Protein AF-A0A954C6J9-F1 (afdb_monomer_lite)

Structure (mmCIF, N/CA/C/O backbone):
data_AF-A0A954C6J9-F1
#
_entry.id   AF-A0A954C6J9-F1
#
loop_
_atom_site.group_PDB
_atom_site.id
_atom_site.type_symbol
_atom_site.label_atom_id
_atom_site.label_alt_id
_atom_site.label_comp_id
_atom_site.label_asym_id
_atom_site.label_entity_id
_atom_site.label_seq_id
_atom_site.pdbx_PDB_ins_code
_atom_site.Cartn_x
_atom_site.Cartn_y
_atom_site.Cartn_z
_atom_site.occupancy
_atom_site.B_iso_or_equiv
_atom_site.auth_seq_id
_atom_site.auth_comp_id
_atom_site.auth_asym_id
_atom_site.auth_atom_id
_atom_site.pdbx_PDB_model_num
ATOM 1 N N . MET A 1 1 ? -10.562 11.803 58.651 1.00 43.41 1 MET A N 1
ATOM 2 C CA . MET A 1 1 ? -10.498 10.358 58.342 1.00 43.41 1 MET A CA 1
ATOM 3 C C . MET A 1 1 ? -11.182 10.138 57.000 1.00 43.41 1 MET A C 1
ATOM 5 O O . MET A 1 1 ? -12.400 10.068 56.966 1.00 43.41 1 MET A O 1
ATOM 9 N N . PHE A 1 2 ? -10.424 10.113 55.902 1.00 36.94 2 PHE A N 1
ATOM 10 C CA . PHE A 1 2 ? -10.947 9.814 54.565 1.00 36.94 2 PHE A CA 1
ATOM 11 C C . PHE A 1 2 ? -10.486 8.409 54.176 1.00 36.94 2 PHE A C 1
ATOM 13 O O . PHE A 1 2 ? -9.295 8.113 54.247 1.00 36.94 2 PHE A O 1
ATOM 20 N N . ARG A 1 3 ? -11.437 7.529 53.850 1.00 39.06 3 ARG A N 1
ATOM 21 C CA . ARG A 1 3 ? -11.173 6.183 53.333 1.00 39.06 3 ARG A CA 1
ATOM 22 C C . ARG A 1 3 ? -11.166 6.250 51.809 1.00 39.06 3 ARG A C 1
ATOM 24 O O . ARG A 1 3 ? -12.215 6.429 51.202 1.00 39.06 3 ARG A O 1
ATOM 31 N N . THR A 1 4 ? -9.986 6.109 51.221 1.00 43.41 4 THR A N 1
ATOM 32 C CA . THR A 1 4 ? -9.788 5.875 49.789 1.00 43.41 4 THR A CA 1
ATOM 33 C C . THR A 1 4 ? -10.102 4.407 49.506 1.00 43.41 4 THR A C 1
ATOM 35 O O . THR A 1 4 ? -9.495 3.523 50.110 1.00 43.41 4 THR A O 1
ATOM 38 N N . VAL A 1 5 ? -11.072 4.135 48.634 1.00 39.22 5 VAL A N 1
ATOM 39 C CA . VAL A 1 5 ? -11.377 2.782 48.155 1.00 39.22 5 VAL A CA 1
ATOM 40 C C . VAL A 1 5 ? -10.717 2.635 46.787 1.00 39.22 5 VAL A C 1
ATOM 42 O O . VAL A 1 5 ? -11.183 3.218 45.814 1.00 39.22 5 VAL A O 1
ATOM 45 N N . SER A 1 6 ? -9.607 1.898 46.728 1.00 40.81 6 SER A N 1
ATOM 46 C CA . SER A 1 6 ? -9.013 1.444 45.469 1.00 40.81 6 SER A CA 1
ATOM 47 C C . SER A 1 6 ? -9.815 0.259 44.940 1.00 40.81 6 SER A C 1
ATOM 49 O O . SER A 1 6 ? -9.864 -0.786 45.589 1.00 40.81 6 SER A O 1
ATOM 51 N N . LEU A 1 7 ? -10.422 0.413 43.764 1.00 39.53 7 LEU A N 1
ATOM 52 C CA . LEU A 1 7 ? -10.978 -0.687 42.981 1.00 39.53 7 LEU A CA 1
ATOM 53 C C . LEU A 1 7 ? -9.910 -1.108 41.960 1.00 39.53 7 LEU A C 1
ATOM 55 O O . LEU A 1 7 ? -9.662 -0.404 40.987 1.00 39.53 7 LEU A O 1
ATOM 59 N N . LEU A 1 8 ? -9.234 -2.225 42.218 1.00 38.69 8 LEU A N 1
ATOM 60 C CA . LEU A 1 8 ? -8.329 -2.881 41.273 1.00 38.69 8 LEU A CA 1
ATOM 61 C C . LEU A 1 8 ? -9.108 -4.049 40.662 1.00 38.69 8 LEU A C 1
ATOM 63 O O . LEU A 1 8 ? -9.345 -5.055 41.330 1.00 38.69 8 LEU A O 1
ATOM 67 N N . ALA A 1 9 ? -9.562 -3.881 39.420 1.00 43.75 9 ALA A N 1
ATOM 68 C CA . ALA A 1 9 ? -10.173 -4.950 38.643 1.00 43.75 9 ALA A CA 1
ATOM 69 C C . ALA A 1 9 ? -9.063 -5.855 38.090 1.00 43.75 9 ALA A C 1
ATOM 71 O O . ALA A 1 9 ? -8.220 -5.429 37.302 1.00 43.75 9 ALA A O 1
ATOM 72 N N . LEU A 1 10 ? -9.045 -7.101 38.559 1.00 38.75 10 LEU A N 1
ATOM 73 C CA . LEU A 1 10 ? -8.145 -8.157 38.115 1.00 38.75 10 LEU A CA 1
ATOM 74 C C . LEU A 1 10 ? -8.756 -8.800 36.856 1.00 38.75 10 LEU A C 1
ATOM 76 O O . LEU A 1 10 ? -9.729 -9.544 36.965 1.00 38.75 10 LEU A O 1
ATOM 80 N N . ILE A 1 11 ? -8.223 -8.517 35.666 1.00 42.97 11 ILE A N 1
ATOM 81 C CA . ILE A 1 11 ? -8.595 -9.248 34.444 1.00 42.97 11 ILE A CA 1
ATOM 82 C C . ILE A 1 11 ? -7.720 -10.503 34.383 1.00 42.97 11 ILE A C 1
ATOM 84 O O . ILE A 1 11 ? -6.523 -10.437 34.108 1.00 42.97 11 ILE A O 1
ATOM 88 N N . ALA A 1 12 ? -8.315 -11.655 34.686 1.00 37.81 12 ALA A N 1
ATOM 89 C CA . ALA A 1 12 ? -7.678 -12.956 34.538 1.00 37.81 12 ALA A CA 1
ATOM 90 C C . ALA A 1 12 ? -7.841 -13.441 33.089 1.00 37.81 12 ALA A C 1
ATOM 92 O O . ALA A 1 12 ? -8.879 -13.986 32.722 1.00 37.81 12 ALA A O 1
ATOM 93 N N . VAL A 1 13 ? -6.812 -13.250 32.260 1.00 44.22 13 VAL A N 1
ATOM 94 C CA . VAL A 1 13 ? -6.728 -13.888 30.940 1.00 44.22 13 VAL A CA 1
ATOM 95 C C . VAL A 1 13 ? -6.162 -15.296 31.129 1.00 44.22 13 VAL A C 1
ATOM 97 O O . VAL A 1 13 ? -4.972 -15.481 31.379 1.00 44.22 13 VAL A O 1
ATOM 100 N N . GLY A 1 14 ? -7.033 -16.300 31.051 1.00 34.72 14 GLY A N 1
ATOM 101 C CA . GLY A 1 14 ? -6.646 -17.708 31.058 1.00 34.72 14 GLY A CA 1
ATOM 102 C C . GLY A 1 14 ? -6.099 -18.129 29.696 1.00 34.72 14 GLY A C 1
ATOM 103 O O . GLY A 1 14 ? -6.866 -18.481 28.807 1.00 34.72 14 GLY A O 1
ATOM 104 N N . VAL A 1 15 ? -4.775 -18.112 29.531 1.00 40.62 15 VAL A N 1
ATOM 105 C CA . VAL A 1 15 ? -4.102 -18.697 28.361 1.00 40.62 15 VAL A CA 1
ATOM 106 C C . VAL A 1 15 ? -3.870 -20.184 28.628 1.00 40.62 15 VAL A C 1
ATOM 108 O O . VAL A 1 15 ? -2.979 -20.562 29.387 1.00 40.62 15 VAL A O 1
ATOM 111 N N . ALA A 1 16 ? -4.681 -21.041 28.011 1.00 39.53 16 ALA A N 1
ATOM 112 C CA . ALA A 1 16 ? -4.466 -22.483 28.011 1.00 39.53 16 ALA A CA 1
ATOM 113 C C . ALA A 1 16 ? -3.376 -22.847 26.984 1.00 39.53 16 ALA A C 1
ATOM 115 O O . ALA A 1 16 ? -3.643 -22.983 25.792 1.00 39.53 16 ALA A O 1
ATOM 116 N N . LEU A 1 17 ? -2.133 -23.001 27.446 1.00 40.91 17 LEU A N 1
ATOM 117 C CA . LEU A 1 17 ? -1.035 -23.563 26.654 1.00 40.91 17 LEU A CA 1
ATOM 118 C C . LEU A 1 17 ? -1.177 -25.089 26.597 1.00 40.91 17 LEU A C 1
ATOM 120 O O . LEU A 1 17 ? -0.742 -25.795 27.502 1.00 40.91 17 LEU A O 1
ATOM 124 N N . SER A 1 18 ? -1.781 -25.597 25.523 1.00 42.25 18 SER A N 1
ATOM 125 C CA . SER A 1 18 ? -1.668 -27.012 25.160 1.00 42.25 18 SER A CA 1
ATOM 126 C C . SER A 1 18 ? -0.381 -27.215 24.359 1.00 42.25 18 SER A C 1
ATOM 128 O O . SER A 1 18 ? -0.278 -26.776 23.216 1.00 42.25 18 SER A O 1
ATOM 130 N N . GLN A 1 19 ? 0.612 -27.851 24.979 1.00 47.66 19 GLN A N 1
ATOM 131 C CA . GLN A 1 19 ? 1.739 -28.467 24.284 1.00 47.66 19 GLN A CA 1
ATOM 132 C C . GLN A 1 19 ? 1.361 -29.916 23.985 1.00 47.66 19 GLN A C 1
ATOM 134 O O . GLN A 1 19 ? 1.251 -30.689 24.928 1.00 47.66 19 GLN A O 1
ATOM 139 N N . ASP A 1 20 ? 1.185 -30.280 22.713 1.00 43.00 20 ASP A 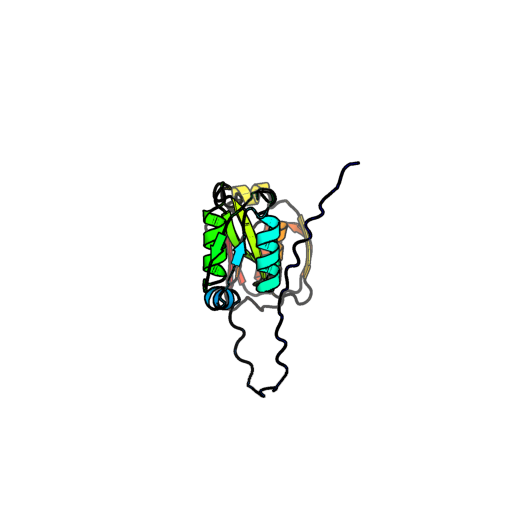N 1
ATOM 140 C CA . ASP A 1 20 ? 1.752 -31.528 22.192 1.00 43.00 20 ASP A CA 1
ATOM 141 C C . ASP A 1 20 ? 1.634 -31.654 20.664 1.00 43.00 20 ASP A C 1
ATOM 143 O O . ASP A 1 20 ? 0.691 -31.157 20.054 1.00 43.00 20 ASP A O 1
ATOM 147 N N . SER A 1 21 ? 2.555 -32.444 20.105 1.00 43.25 21 SER A N 1
ATOM 148 C CA . SER A 1 21 ? 2.556 -33.053 18.761 1.00 43.25 21 SER A CA 1
ATOM 149 C C . SER A 1 21 ? 2.991 -32.193 17.562 1.00 43.25 21 SER A C 1
ATOM 151 O O . SER A 1 21 ? 2.219 -31.439 16.976 1.00 43.25 21 SER A O 1
ATOM 153 N N . GLN A 1 22 ? 4.233 -32.413 17.104 1.00 47.09 22 GLN A N 1
ATOM 154 C CA . GLN A 1 22 ? 4.681 -32.066 15.748 1.00 47.09 22 GLN A CA 1
ATOM 155 C C . GLN A 1 22 ? 3.966 -32.942 14.700 1.00 47.09 22 GLN A C 1
ATOM 157 O O . GLN A 1 22 ? 4.116 -34.166 14.752 1.00 47.09 22 GLN A O 1
ATOM 162 N N . PRO A 1 23 ? 3.300 -32.367 13.683 1.00 48.12 23 PRO A N 1
ATOM 163 C CA . PRO A 1 23 ? 2.963 -33.086 12.468 1.00 48.12 23 PRO A CA 1
ATOM 164 C C . PRO A 1 23 ? 4.042 -32.844 11.405 1.00 48.12 23 PRO A C 1
ATOM 166 O O . PRO A 1 23 ? 4.325 -31.715 11.004 1.00 48.12 23 PRO A O 1
ATOM 169 N N . THR A 1 24 ? 4.630 -33.927 10.905 1.00 52.62 24 THR A N 1
ATOM 170 C CA . THR A 1 24 ? 5.420 -33.956 9.669 1.00 52.62 24 THR A CA 1
ATOM 171 C C . THR A 1 24 ? 4.486 -33.824 8.462 1.00 52.62 24 THR A C 1
ATOM 173 O O . THR A 1 24 ? 4.225 -34.781 7.738 1.00 52.62 24 THR A O 1
ATOM 176 N N . SER A 1 25 ? 3.942 -32.627 8.239 1.00 42.69 25 SER A N 1
ATOM 177 C CA . SER A 1 25 ? 3.147 -32.318 7.049 1.00 42.69 25 SER A CA 1
ATOM 178 C C . SER A 1 25 ? 3.937 -31.445 6.080 1.00 42.69 25 SER A C 1
ATOM 180 O O . SER A 1 25 ? 4.453 -30.392 6.447 1.00 42.69 25 SER A O 1
ATOM 182 N N . LYS A 1 26 ? 3.987 -31.903 4.826 1.00 45.88 26 LYS A N 1
ATOM 183 C CA . LYS A 1 26 ? 4.291 -31.147 3.601 1.00 45.88 26 LYS A CA 1
ATOM 184 C C . LYS A 1 26 ? 3.852 -29.673 3.747 1.00 45.88 26 LYS A C 1
ATOM 186 O O . LYS A 1 26 ? 2.722 -29.471 4.194 1.00 45.88 26 LYS A O 1
ATOM 191 N N . PRO A 1 27 ? 4.686 -28.668 3.404 1.00 40.88 27 PRO A N 1
ATOM 192 C CA . PRO A 1 27 ? 4.344 -27.266 3.628 1.00 40.88 27 PRO A CA 1
ATOM 193 C C . PRO A 1 27 ? 3.050 -26.945 2.881 1.00 40.88 27 PRO A C 1
ATOM 195 O O . PRO A 1 27 ? 3.006 -26.963 1.650 1.00 40.88 27 PRO A O 1
ATOM 198 N N . ALA A 1 28 ? 1.974 -26.735 3.639 1.00 53.34 28 ALA A N 1
ATOM 199 C CA . ALA A 1 28 ? 0.752 -26.165 3.109 1.00 53.34 28 ALA A CA 1
ATOM 200 C C . ALA A 1 28 ? 1.122 -24.791 2.543 1.00 53.34 28 ALA A C 1
ATOM 202 O O . ALA A 1 28 ? 1.843 -24.040 3.202 1.00 53.34 28 ALA A O 1
ATOM 203 N N . ALA A 1 29 ? 0.685 -24.495 1.316 1.00 52.59 29 ALA A N 1
ATOM 204 C CA . ALA A 1 29 ? 0.873 -23.180 0.717 1.00 52.59 29 ALA A CA 1
ATOM 205 C C . ALA A 1 29 ? 0.469 -22.111 1.742 1.00 52.59 29 ALA A C 1
ATOM 207 O O . ALA A 1 29 ? -0.588 -22.238 2.368 1.00 52.59 29 ALA A O 1
ATOM 208 N N . ALA A 1 30 ? 1.339 -21.123 1.968 1.00 58.31 30 ALA A N 1
ATOM 209 C CA . ALA A 1 30 ? 1.066 -20.050 2.912 1.00 58.31 30 ALA A CA 1
ATOM 210 C C . ALA A 1 30 ? -0.258 -19.390 2.504 1.00 58.31 30 ALA A C 1
ATOM 212 O O . ALA A 1 30 ? -0.352 -18.797 1.431 1.00 58.31 30 ALA A O 1
ATOM 213 N N . LYS A 1 31 ? -1.309 -19.571 3.314 1.00 68.38 31 LYS A N 1
ATOM 214 C CA . LYS A 1 31 ? -2.587 -18.896 3.077 1.00 68.38 31 LYS A CA 1
ATOM 215 C C . LYS A 1 31 ? -2.327 -17.393 3.119 1.00 68.38 31 LYS A C 1
ATOM 217 O O . LYS A 1 31 ? -1.664 -16.926 4.048 1.00 68.38 31 LYS A O 1
ATOM 222 N N . SER A 1 32 ? -2.855 -16.663 2.135 1.00 81.75 32 SER A N 1
ATOM 223 C CA . SER A 1 32 ? -2.788 -15.201 2.119 1.00 81.75 32 SER A CA 1
ATOM 224 C C . SER A 1 32 ? -3.321 -14.658 3.443 1.00 81.75 32 SER A C 1
ATOM 226 O O . SER A 1 32 ? -4.270 -15.207 4.015 1.00 81.75 32 SER A O 1
ATOM 228 N N . VAL A 1 33 ? -2.741 -13.567 3.946 1.00 81.62 33 VAL A N 1
ATOM 229 C CA . VAL A 1 33 ? -3.201 -12.983 5.211 1.00 81.62 33 VAL A CA 1
ATOM 230 C C . VAL A 1 33 ? -4.666 -12.563 5.129 1.00 81.62 33 VAL A C 1
ATOM 232 O O . VAL A 1 33 ? -5.392 -12.717 6.105 1.00 81.62 33 VAL A O 1
ATOM 235 N N . MET A 1 34 ? -5.161 -12.183 3.950 1.00 81.06 34 MET A N 1
ATOM 236 C CA . MET A 1 34 ? -6.591 -11.938 3.750 1.00 81.06 34 MET A CA 1
ATOM 237 C C . MET A 1 34 ? -7.472 -13.156 4.019 1.00 81.06 34 MET A C 1
ATOM 239 O O . MET A 1 34 ? -8.563 -13.001 4.572 1.00 81.06 34 MET A O 1
ATOM 243 N N . ASP A 1 35 ? -7.024 -14.352 3.650 1.00 85.75 35 ASP A N 1
ATOM 244 C CA . ASP A 1 35 ? -7.769 -15.577 3.934 1.00 85.75 35 ASP A CA 1
ATOM 245 C C . ASP A 1 35 ? -7.734 -15.876 5.432 1.00 85.75 35 ASP A C 1
ATOM 247 O O . ASP A 1 35 ? -8.774 -16.178 6.017 1.00 85.75 35 ASP A O 1
ATOM 251 N N . ARG A 1 36 ? -6.587 -15.650 6.089 1.00 88.00 36 ARG A N 1
ATOM 252 C CA . ARG A 1 36 ? -6.479 -15.758 7.552 1.00 88.00 36 ARG A CA 1
ATOM 253 C C . ARG A 1 36 ? -7.443 -14.807 8.265 1.00 88.00 36 ARG A C 1
ATOM 255 O O . ARG A 1 36 ? -8.177 -15.244 9.139 1.00 88.00 36 ARG A O 1
ATOM 262 N N . LEU A 1 37 ? -7.522 -13.543 7.845 1.00 88.38 37 LEU A N 1
ATOM 263 C CA . LEU A 1 37 ? -8.428 -12.543 8.432 1.00 88.38 37 LEU A CA 1
ATOM 264 C C . LEU A 1 37 ? -9.917 -12.866 8.243 1.00 88.38 37 LEU A C 1
ATOM 266 O O . LEU A 1 37 ? -10.758 -12.360 8.989 1.00 88.38 37 LEU A O 1
ATOM 270 N N . ARG A 1 38 ? -10.264 -13.643 7.213 1.00 90.56 38 ARG A N 1
ATOM 271 C CA . ARG A 1 38 ? -11.643 -14.074 6.945 1.00 90.56 38 ARG A CA 1
ATOM 272 C C . ARG A 1 38 ? -12.024 -15.327 7.725 1.00 90.56 38 ARG A C 1
ATOM 274 O O . ARG A 1 38 ? -13.193 -15.460 8.072 1.00 90.56 38 ARG A O 1
ATOM 281 N N . GLU A 1 39 ? -11.068 -16.223 7.953 1.00 92.00 39 GLU A N 1
ATOM 282 C CA . GLU A 1 39 ? -11.275 -17.497 8.648 1.00 92.00 39 GLU A CA 1
ATOM 283 C C . GLU A 1 39 ? -11.148 -17.371 10.174 1.00 92.00 39 GLU A C 1
ATOM 285 O O . GLU A 1 39 ? -11.899 -18.013 10.903 1.00 92.00 39 GLU A O 1
ATOM 290 N N . GLU A 1 40 ? -10.208 -16.561 10.664 1.00 92.88 40 GLU A N 1
ATOM 291 C CA . GLU A 1 40 ? -9.956 -16.375 12.094 1.00 92.88 40 GLU A CA 1
ATOM 292 C C . GLU A 1 40 ? -11.094 -15.570 12.731 1.00 92.88 40 GLU A C 1
ATOM 294 O O . GLU A 1 40 ? -11.482 -14.518 12.211 1.00 92.88 40 GLU A O 1
ATOM 299 N N . THR A 1 41 ? -11.638 -16.062 13.846 1.00 95.25 41 THR A N 1
ATOM 300 C CA . THR A 1 41 ? -12.728 -15.409 14.581 1.00 95.25 41 THR A CA 1
ATOM 301 C C . THR A 1 41 ? -12.239 -14.797 15.888 1.00 95.25 41 THR A C 1
ATOM 303 O O . THR A 1 41 ? -11.289 -15.265 16.515 1.00 95.25 41 THR A O 1
ATOM 306 N N . LEU A 1 42 ? -12.886 -13.705 16.288 1.00 93.31 42 LEU A N 1
ATOM 307 C CA . LEU A 1 42 ? -12.605 -12.963 17.507 1.00 93.31 42 LEU A CA 1
ATOM 308 C C . LEU A 1 42 ? -13.848 -12.897 18.387 1.00 93.31 42 LEU A C 1
ATOM 310 O O . LEU A 1 42 ? -14.974 -12.732 17.915 1.00 93.31 42 LEU A O 1
ATOM 314 N N . ASN A 1 43 ? -13.595 -12.970 19.690 1.00 94.75 43 ASN A N 1
ATOM 315 C CA . ASN A 1 43 ? -14.554 -12.644 20.731 1.00 94.75 43 ASN A CA 1
ATOM 316 C C . ASN A 1 43 ? -14.000 -11.435 21.480 1.00 94.75 43 ASN A C 1
ATOM 318 O O . ASN A 1 43 ? -12.938 -11.532 22.095 1.00 94.75 43 ASN A O 1
ATOM 322 N N . LEU A 1 44 ? -14.685 -10.299 21.397 1.00 94.00 44 LEU A N 1
ATOM 323 C CA . LEU A 1 44 ? -14.297 -9.067 22.077 1.00 94.00 44 LEU A CA 1
ATOM 324 C C . LEU A 1 44 ? -15.522 -8.508 22.779 1.00 94.00 44 LEU A C 1
ATOM 326 O O . LEU A 1 44 ? -16.569 -8.347 22.159 1.00 94.00 44 LEU A O 1
ATOM 330 N N . ASP A 1 45 ? -15.369 -8.197 24.056 1.00 95.56 45 ASP A N 1
ATOM 331 C CA . ASP A 1 45 ? -16.370 -7.490 24.841 1.00 95.56 45 ASP A CA 1
ATOM 332 C C . ASP A 1 45 ? -15.657 -6.335 25.535 1.00 95.56 45 ASP A C 1
ATOM 334 O O . ASP A 1 45 ? -14.929 -6.524 26.510 1.00 95.56 45 ASP A O 1
ATOM 338 N N . VAL A 1 46 ? -15.769 -5.153 24.937 1.00 94.94 46 VAL A N 1
ATOM 339 C CA . VAL A 1 46 ? -15.106 -3.929 25.387 1.00 94.94 46 VAL A CA 1
ATOM 340 C C . VAL A 1 46 ? -16.150 -2.846 25.600 1.00 94.94 46 VAL A C 1
ATOM 342 O O . VAL A 1 46 ? -17.106 -2.717 24.831 1.00 94.94 46 VAL A O 1
ATOM 345 N N . MET A 1 47 ? -15.959 -2.056 26.648 1.00 96.19 47 MET A N 1
ATOM 346 C CA . MET A 1 47 ? -16.849 -0.962 27.006 1.00 96.19 47 MET A CA 1
ATOM 347 C C . MET A 1 47 ? -16.016 0.297 27.198 1.00 96.19 47 MET A C 1
ATOM 349 O O . MET A 1 47 ? -15.056 0.281 27.966 1.00 96.19 47 MET A O 1
ATOM 353 N N . ASP A 1 48 ? -16.393 1.351 26.479 1.00 95.75 48 ASP A N 1
ATOM 354 C CA . ASP A 1 48 ? -15.804 2.692 26.531 1.00 95.75 48 ASP A CA 1
ATOM 355 C C . ASP A 1 48 ? -14.270 2.691 26.424 1.00 95.75 48 ASP A C 1
ATOM 357 O O . ASP A 1 48 ? -13.568 3.411 27.128 1.00 95.75 48 ASP A O 1
ATOM 361 N N . GLN A 1 49 ? -13.734 1.850 25.533 1.00 96.19 49 GLN A N 1
ATOM 362 C CA . GLN A 1 49 ? -12.293 1.701 25.353 1.00 96.19 49 GLN A CA 1
ATOM 363 C C . GLN A 1 49 ? -11.788 2.589 24.204 1.00 96.19 49 GLN A C 1
ATOM 365 O O . GLN A 1 49 ? -12.438 2.633 23.152 1.00 96.19 49 GLN A O 1
ATOM 370 N N . PRO A 1 50 ? -10.630 3.268 24.342 1.00 96.62 50 PRO A N 1
ATOM 371 C CA . PRO A 1 50 ? -10.040 4.032 23.249 1.00 96.62 50 PRO A CA 1
ATOM 372 C C . PRO A 1 50 ? -9.767 3.159 22.020 1.00 96.62 50 PRO A C 1
ATOM 374 O O . PRO A 1 50 ? -9.259 2.039 22.128 1.00 96.62 50 PRO A O 1
ATOM 377 N N . LEU A 1 51 ? -10.042 3.697 20.831 1.00 94.62 51 LEU A N 1
ATOM 378 C CA . LEU A 1 51 ? -9.824 3.022 19.550 1.00 94.62 51 LEU A CA 1
ATOM 379 C C . LEU A 1 51 ? -8.389 2.496 19.404 1.00 94.62 51 LEU A C 1
ATOM 381 O O . LEU A 1 51 ? -8.184 1.409 18.867 1.00 94.62 51 LEU A O 1
ATOM 385 N N . SER A 1 52 ? -7.397 3.257 19.868 1.00 93.81 52 SER A N 1
ATOM 386 C CA . SER A 1 52 ? -5.989 2.854 19.830 1.00 93.81 52 SER A CA 1
ATOM 387 C C . SER A 1 52 ? -5.713 1.580 20.633 1.00 93.81 52 SER A C 1
ATOM 389 O O . SER A 1 52 ? -5.040 0.679 20.133 1.00 93.81 52 SER A O 1
ATOM 391 N N . GLU A 1 53 ? -6.277 1.465 21.834 1.00 96.06 53 GLU A N 1
ATOM 392 C CA . GLU A 1 53 ? -6.134 0.282 22.680 1.00 96.06 53 GLU A CA 1
ATOM 393 C C . GLU A 1 53 ? -6.912 -0.913 22.126 1.00 96.06 53 GLU A C 1
ATOM 395 O O . GLU A 1 53 ? -6.393 -2.029 22.109 1.00 96.06 53 GLU A O 1
ATOM 400 N N . LEU A 1 54 ? -8.124 -0.682 21.609 1.00 95.19 54 LEU A N 1
ATOM 401 C CA . LEU A 1 54 ? -8.916 -1.724 20.957 1.00 95.19 54 LEU A CA 1
ATOM 402 C C . LEU A 1 54 ? -8.171 -2.310 19.749 1.00 95.19 54 LEU A C 1
ATOM 404 O O . LEU A 1 54 ? -8.113 -3.526 19.572 1.00 95.19 54 LEU A O 1
ATOM 408 N N . LEU A 1 55 ? -7.557 -1.458 18.927 1.00 93.56 55 LEU A N 1
ATOM 409 C CA . LEU A 1 55 ? -6.774 -1.906 17.779 1.00 93.56 55 LEU A CA 1
ATOM 410 C C . LEU A 1 55 ? -5.465 -2.583 18.187 1.00 93.56 55 LEU A C 1
ATOM 412 O O . LEU A 1 55 ? -5.076 -3.554 17.541 1.00 93.56 55 LEU A O 1
ATOM 416 N N . ALA A 1 56 ? -4.824 -2.145 19.273 1.00 92.88 56 ALA A N 1
ATOM 417 C CA . ALA A 1 56 ? -3.674 -2.843 19.844 1.00 92.88 56 ALA A CA 1
ATOM 418 C C . ALA A 1 56 ? -4.053 -4.245 20.355 1.00 92.88 56 ALA A C 1
ATOM 420 O O . ALA A 1 56 ? -3.307 -5.199 20.137 1.00 92.88 56 ALA A O 1
ATOM 421 N N . LEU A 1 57 ? -5.233 -4.398 20.965 1.00 93.94 57 LEU A N 1
ATOM 422 C CA . LEU A 1 57 ? -5.760 -5.692 21.403 1.00 93.94 57 LEU A CA 1
ATOM 423 C C . LEU A 1 57 ? -6.028 -6.625 20.213 1.00 93.94 57 LEU A C 1
ATOM 425 O O . LEU A 1 57 ? -5.625 -7.791 20.236 1.00 93.94 57 LEU A O 1
ATOM 429 N N . VAL A 1 58 ? -6.656 -6.115 19.148 1.00 92.38 58 VAL A N 1
ATOM 430 C CA . VAL A 1 58 ? -6.864 -6.875 17.903 1.00 92.38 58 VAL A CA 1
ATOM 431 C C . VAL A 1 58 ? -5.521 -7.279 17.298 1.00 92.38 58 VAL A C 1
ATOM 433 O O . VAL A 1 58 ? -5.331 -8.453 16.981 1.00 92.38 58 VAL A O 1
ATOM 436 N N . ALA A 1 59 ? -4.572 -6.344 17.193 1.00 91.25 59 ALA A N 1
ATOM 437 C CA . ALA A 1 59 ? -3.224 -6.584 16.682 1.00 91.25 59 ALA A CA 1
ATOM 438 C C . ALA A 1 59 ? -2.502 -7.688 17.469 1.00 91.25 59 ALA A C 1
ATOM 440 O O . ALA A 1 59 ? -1.967 -8.626 16.879 1.00 91.25 59 ALA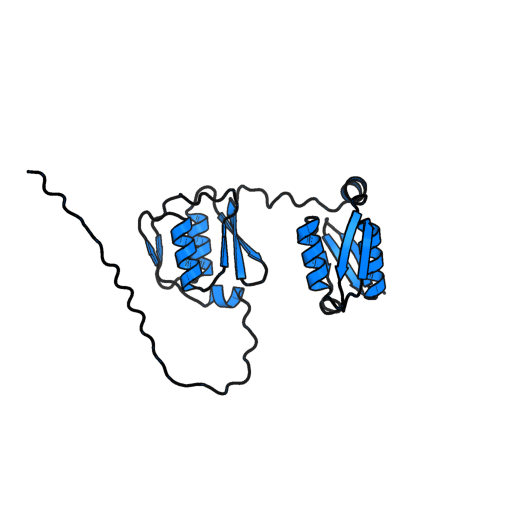 A O 1
ATOM 441 N N . GLN A 1 60 ? -2.549 -7.624 18.802 1.00 91.44 60 GLN A N 1
ATOM 442 C CA . GLN A 1 60 ? -1.929 -8.610 19.682 1.00 91.44 60 GLN A CA 1
ATOM 443 C C . GLN A 1 60 ? -2.569 -9.995 19.538 1.00 91.44 60 GLN A C 1
ATOM 445 O O . GLN A 1 60 ? -1.854 -10.996 19.479 1.00 91.44 60 GLN A O 1
ATOM 450 N N . THR A 1 61 ? -3.899 -10.054 19.452 1.00 91.12 61 THR A N 1
ATOM 451 C CA . THR A 1 61 ? -4.643 -11.320 19.365 1.00 91.12 61 THR A CA 1
ATOM 452 C C . THR A 1 61 ? -4.402 -12.023 18.028 1.00 91.12 61 THR A C 1
ATOM 454 O O . THR A 1 61 ? -4.178 -13.227 17.994 1.00 91.12 61 THR A O 1
ATOM 457 N N . THR A 1 62 ? -4.370 -11.256 16.937 1.00 89.00 62 THR A N 1
ATOM 458 C CA . THR A 1 62 ? -4.290 -11.761 15.549 1.00 89.00 62 THR A CA 1
ATOM 459 C C . THR A 1 62 ? -2.873 -11.757 14.967 1.00 89.00 62 THR A C 1
ATOM 461 O O . THR A 1 62 ? -2.648 -12.148 13.816 1.00 89.00 62 THR A O 1
ATOM 464 N N . LYS A 1 63 ? -1.898 -11.292 15.762 1.00 88.44 63 LYS A N 1
ATOM 465 C CA . LYS A 1 63 ? -0.498 -11.072 15.363 1.00 88.44 63 LYS A CA 1
ATOM 466 C C . LYS A 1 63 ? -0.374 -10.211 14.100 1.00 88.44 63 LYS A C 1
ATOM 468 O O . LYS A 1 63 ? 0.477 -10.470 13.249 1.00 88.44 63 LYS A O 1
ATOM 473 N N . LEU A 1 64 ? -1.248 -9.218 13.960 1.00 86.50 64 LEU A N 1
ATOM 474 C CA . LEU A 1 64 ? -1.177 -8.222 12.895 1.00 86.50 64 LEU A CA 1
ATOM 475 C C . LEU A 1 64 ? -0.353 -7.031 13.358 1.00 86.50 64 LEU A C 1
ATOM 477 O O . LEU A 1 64 ? -0.355 -6.685 14.538 1.00 86.50 64 LEU A O 1
ATOM 481 N N . ASN A 1 65 ? 0.301 -6.364 12.416 1.00 84.81 65 ASN A N 1
ATOM 482 C CA . ASN A 1 65 ? 0.853 -5.047 12.659 1.00 84.81 65 ASN A CA 1
ATOM 483 C C . ASN A 1 65 ? -0.210 -4.011 12.268 1.00 84.81 65 ASN A C 1
ATOM 485 O O . ASN A 1 65 ? -0.680 -3.974 11.133 1.00 84.81 65 ASN A O 1
ATOM 489 N N . VAL A 1 66 ? -0.654 -3.185 13.209 1.00 87.12 66 VAL A N 1
ATOM 490 C CA . VAL A 1 66 ? -1.687 -2.178 12.936 1.00 87.12 66 VAL A CA 1
ATOM 491 C C . VAL A 1 66 ? -1.053 -0.804 13.031 1.00 87.12 66 VAL A C 1
ATOM 493 O O . VAL A 1 66 ? -0.507 -0.434 14.068 1.00 87.12 66 VAL A O 1
ATOM 496 N N . VAL A 1 67 ? -1.138 -0.040 11.942 1.00 85.38 67 VAL A N 1
ATOM 497 C CA . VAL A 1 67 ? -0.578 1.308 11.855 1.00 85.38 67 VAL A CA 1
ATOM 498 C C . VAL A 1 67 ? -1.719 2.307 11.723 1.00 85.38 67 VAL A C 1
ATOM 500 O O . VAL A 1 67 ? -2.474 2.332 10.747 1.00 85.38 67 VAL A O 1
ATOM 503 N N . LEU A 1 68 ? -1.841 3.166 12.730 1.00 85.56 68 LEU A N 1
ATOM 504 C CA . LEU A 1 68 ? -2.825 4.240 12.738 1.00 85.56 68 LEU A CA 1
ATOM 505 C C . LEU A 1 68 ? -2.357 5.393 11.851 1.00 85.56 68 LEU A C 1
ATOM 507 O O . LEU A 1 68 ? -1.260 5.922 12.023 1.00 85.56 68 LEU A O 1
ATOM 511 N N . GLY A 1 69 ? -3.208 5.816 10.915 1.00 81.31 69 GLY A N 1
ATOM 512 C CA . GLY A 1 69 ? -2.954 7.025 10.141 1.00 81.31 69 GLY A CA 1
ATOM 513 C C . GLY A 1 69 ? -3.004 8.285 11.022 1.00 81.31 69 GLY A C 1
ATOM 514 O O . GLY A 1 69 ? -3.726 8.312 12.019 1.00 81.31 69 GLY A O 1
ATOM 515 N N . PRO A 1 70 ? -2.324 9.378 10.630 1.00 77.44 70 PRO A N 1
ATOM 516 C CA . PRO A 1 70 ? -2.238 10.610 11.426 1.00 77.44 70 PRO A CA 1
ATOM 517 C C . PRO A 1 70 ? -3.588 11.312 11.646 1.00 77.44 70 PRO A C 1
ATOM 519 O O . PRO A 1 70 ? -3.707 12.175 12.508 1.00 77.44 70 PRO A O 1
ATOM 522 N N . SER A 1 71 ? -4.610 10.971 10.857 1.00 82.56 71 SER A N 1
ATOM 523 C CA . SER A 1 71 ? -5.973 11.506 10.979 1.00 82.56 71 SER A CA 1
ATOM 524 C C . SER A 1 71 ? -6.949 10.527 11.641 1.00 82.56 71 SER A C 1
ATOM 526 O O . SER A 1 71 ? -8.158 10.752 11.598 1.00 82.56 71 SER A O 1
ATOM 528 N N . CYS A 1 72 ? -6.452 9.420 12.194 1.00 85.38 72 CYS A N 1
ATOM 529 C CA . CYS A 1 72 ? -7.271 8.466 12.925 1.00 85.38 72 CYS A CA 1
ATOM 530 C C . CYS A 1 72 ? -7.599 9.031 14.319 1.00 85.38 72 CYS A C 1
ATOM 532 O O . CYS A 1 72 ? -6.680 9.465 15.017 1.00 85.38 72 CYS A O 1
ATOM 534 N N . PRO A 1 73 ? -8.870 9.026 14.760 1.00 90.06 73 PRO A N 1
ATOM 535 C CA . PRO A 1 73 ? -9.243 9.495 16.091 1.00 90.06 73 PRO A CA 1
ATOM 536 C C . PRO A 1 73 ? -8.882 8.432 17.143 1.00 90.06 73 PRO A C 1
ATOM 538 O O . PRO A 1 73 ? -9.739 7.691 17.612 1.00 90.06 73 PRO A O 1
ATOM 541 N N . ALA A 1 74 ? -7.594 8.326 17.472 1.00 90.69 74 ALA A N 1
ATOM 542 C CA . ALA A 1 74 ? -7.027 7.304 18.359 1.00 90.69 74 ALA A CA 1
ATOM 543 C C . ALA A 1 74 ? -7.680 7.246 19.755 1.00 90.69 74 ALA A C 1
ATOM 545 O O . ALA A 1 74 ? -7.757 6.165 20.343 1.00 90.69 74 ALA A O 1
ATOM 546 N N . ASP A 1 75 ? -8.181 8.384 20.239 1.00 93.88 75 ASP A N 1
ATOM 547 C CA . ASP A 1 75 ? -8.824 8.536 21.550 1.00 93.88 75 ASP A CA 1
ATOM 548 C C . ASP A 1 75 ? -10.354 8.368 21.498 1.00 93.88 75 ASP A C 1
ATOM 550 O O . ASP A 1 75 ? -11.036 8.598 22.491 1.00 93.88 75 ASP A O 1
ATOM 554 N N . ALA A 1 76 ? -10.929 8.011 20.341 1.00 92.88 76 ALA A N 1
ATOM 555 C CA . ALA A 1 76 ? -12.364 7.761 20.244 1.00 92.88 76 ALA A CA 1
ATOM 556 C C . ALA A 1 76 ? -12.742 6.522 21.062 1.00 92.88 76 ALA A C 1
ATOM 558 O O . ALA A 1 76 ? -12.262 5.426 20.778 1.00 92.88 76 ALA A O 1
ATOM 559 N N . GLU A 1 77 ? -13.620 6.697 22.044 1.00 95.88 77 GLU A N 1
ATOM 560 C CA . GLU A 1 77 ? -14.121 5.609 22.880 1.00 95.88 77 GLU A CA 1
ATOM 561 C C . GLU A 1 77 ? -15.164 4.778 22.129 1.00 95.88 77 GLU A C 1
ATOM 563 O O . GLU A 1 77 ? -16.067 5.304 21.466 1.00 95.88 77 GLU A O 1
ATOM 568 N N . LEU A 1 78 ? -15.027 3.458 22.224 1.00 94.25 78 LEU A N 1
ATOM 569 C CA . LEU A 1 78 ? -15.895 2.486 21.581 1.00 94.25 78 LEU A CA 1
ATOM 570 C C . LEU A 1 78 ? -16.359 1.447 22.592 1.00 94.25 78 LEU A C 1
ATOM 572 O O . LEU A 1 78 ? -15.571 0.877 23.344 1.00 94.25 78 LEU A O 1
ATOM 576 N N . SER A 1 79 ? -17.652 1.158 22.519 1.00 94.69 79 SER A N 1
ATOM 577 C CA . SER A 1 79 ? -18.268 0.008 23.164 1.00 94.69 79 SER A CA 1
ATOM 578 C C . SER A 1 79 ? -18.630 -1.002 22.079 1.00 94.69 79 SER A C 1
ATOM 580 O O . SER A 1 79 ? -19.380 -0.686 21.151 1.00 94.69 79 SER A O 1
ATOM 582 N N . LEU A 1 80 ? -18.050 -2.198 22.157 1.00 94.31 80 LEU A N 1
ATOM 583 C CA . LEU A 1 80 ? -18.170 -3.239 21.145 1.00 94.31 80 LEU A CA 1
ATOM 584 C C . LEU A 1 80 ? -18.280 -4.604 21.820 1.00 94.31 80 LEU A C 1
ATOM 586 O O . LEU A 1 80 ? -17.385 -5.006 22.555 1.00 94.31 80 LEU A O 1
ATOM 590 N N . SER A 1 81 ? -19.348 -5.330 21.502 1.00 95.50 81 SER A N 1
ATOM 591 C CA . SER A 1 81 ? -19.521 -6.724 21.902 1.00 95.50 81 SER A CA 1
ATOM 592 C C . SER A 1 81 ? -19.692 -7.564 20.641 1.00 95.50 81 SER A C 1
ATOM 594 O O . SER A 1 81 ? -20.688 -7.436 19.925 1.00 95.50 81 SER A O 1
ATOM 596 N N . VAL A 1 82 ? -18.679 -8.364 20.319 1.00 94.19 82 VAL A N 1
ATOM 597 C CA . VAL A 1 82 ? -18.658 -9.287 19.182 1.00 94.19 82 VAL A CA 1
ATOM 598 C C . VAL A 1 82 ? -18.339 -10.690 19.672 1.00 94.19 82 VAL A C 1
ATOM 600 O O . VAL A 1 82 ? -17.437 -10.896 20.483 1.00 94.19 82 VAL A O 1
ATOM 603 N N . GLN A 1 83 ? -19.090 -11.659 19.158 1.00 95.75 83 GLN A N 1
ATOM 604 C CA . GLN A 1 83 ? -18.884 -13.076 19.421 1.00 95.75 83 GLN A CA 1
ATOM 605 C C . GLN A 1 83 ? -18.816 -13.816 18.093 1.00 95.75 83 GLN A C 1
ATOM 607 O O . GLN A 1 83 ? -19.659 -13.594 17.224 1.00 95.75 83 GLN A O 1
ATOM 612 N N . ASP A 1 84 ? -17.809 -14.673 17.966 1.00 95.31 84 ASP A N 1
ATOM 613 C CA . ASP A 1 84 ? -17.558 -15.538 16.814 1.00 95.31 84 ASP A CA 1
ATOM 614 C C . ASP A 1 84 ? -17.607 -14.802 15.463 1.00 95.31 84 ASP A C 1
ATOM 616 O O . ASP A 1 84 ? -18.186 -15.257 14.477 1.00 95.31 84 ASP A O 1
ATOM 620 N N . LEU A 1 85 ? -17.017 -13.606 15.428 1.00 95.50 85 LEU A N 1
ATOM 621 C CA . LEU A 1 85 ? -17.015 -12.750 14.249 1.00 95.50 85 LEU A CA 1
ATOM 622 C C . LEU A 1 85 ? -15.622 -12.757 13.622 1.00 95.50 85 LEU A C 1
ATOM 624 O O . LEU A 1 85 ? -14.626 -12.678 14.340 1.00 95.50 85 LEU A O 1
ATOM 628 N N . SER A 1 86 ? -15.520 -12.843 12.292 1.00 95.56 86 SER A N 1
ATOM 629 C CA . SER A 1 86 ? -14.200 -12.881 11.649 1.00 95.56 86 SER A CA 1
ATOM 630 C C . SER A 1 86 ? -13.390 -11.617 11.946 1.00 95.56 86 SER A C 1
ATOM 632 O O . SER A 1 86 ? -13.963 -10.538 12.140 1.00 95.56 86 SER A O 1
ATOM 634 N N . VAL A 1 87 ? -12.057 -11.714 11.956 1.00 93.12 87 VAL A N 1
ATOM 635 C CA . VAL A 1 87 ? -11.180 -10.551 12.185 1.00 93.12 87 VAL A CA 1
ATOM 636 C C . VAL A 1 87 ? -11.516 -9.433 11.202 1.00 93.12 87 VAL A C 1
ATOM 638 O O . VAL A 1 87 ? -11.691 -8.283 11.603 1.00 93.12 87 VAL A O 1
ATOM 641 N N . LYS A 1 88 ? -11.693 -9.771 9.919 1.00 92.12 88 LYS A N 1
ATOM 642 C CA . LYS A 1 88 ? -12.090 -8.804 8.893 1.00 92.12 88 LYS A CA 1
ATOM 643 C C . LYS A 1 88 ? -13.417 -8.125 9.239 1.00 92.12 88 LYS A C 1
ATOM 645 O O . LYS A 1 88 ? -13.501 -6.903 9.179 1.00 92.12 88 LYS A O 1
ATOM 650 N N . ALA A 1 89 ? -14.446 -8.897 9.588 1.00 93.69 89 ALA A N 1
ATOM 651 C CA . ALA A 1 89 ? -15.748 -8.333 9.928 1.00 93.69 89 ALA A CA 1
ATOM 652 C C . ALA A 1 89 ? -15.676 -7.477 11.207 1.00 93.69 89 ALA A C 1
ATOM 654 O O . ALA A 1 89 ? -16.378 -6.473 11.312 1.00 93.69 89 ALA A O 1
ATOM 655 N N . THR A 1 90 ? -14.788 -7.828 12.141 1.00 94.38 90 THR A N 1
ATOM 656 C CA . THR A 1 90 ? -14.564 -7.089 13.389 1.00 94.38 90 THR A CA 1
ATOM 657 C C . THR A 1 90 ? -13.935 -5.733 13.085 1.00 94.38 90 THR A C 1
ATOM 659 O O . THR A 1 90 ? -14.427 -4.709 13.554 1.00 94.38 90 THR A O 1
ATOM 662 N N . LEU A 1 91 ? -12.909 -5.701 12.228 1.00 92.94 91 LEU A N 1
ATOM 663 C CA . LEU A 1 91 ? -12.311 -4.459 11.734 1.00 92.94 91 LEU A CA 1
ATOM 664 C C . LEU A 1 91 ? -13.341 -3.616 10.963 1.00 92.94 91 LEU A C 1
ATOM 666 O O . LEU A 1 91 ? -13.499 -2.431 11.241 1.00 92.94 91 LEU A O 1
ATOM 670 N N . ASP A 1 92 ? -14.116 -4.210 10.053 1.00 91.94 92 ASP A N 1
ATOM 671 C CA . ASP A 1 92 ? -15.170 -3.496 9.313 1.00 91.94 92 ASP A CA 1
ATOM 672 C C . ASP A 1 92 ? -16.221 -2.868 10.252 1.00 91.94 92 ASP A C 1
ATOM 674 O O . ASP A 1 92 ? -16.678 -1.740 10.021 1.00 91.94 92 ASP A O 1
ATOM 678 N N . LEU A 1 93 ? -16.576 -3.567 11.336 1.00 94.00 93 LEU A N 1
ATOM 679 C CA . LEU A 1 93 ? -17.500 -3.084 12.357 1.00 94.00 93 LEU A CA 1
ATOM 680 C C . LEU A 1 93 ? -16.901 -1.920 13.155 1.00 94.00 93 LEU A C 1
ATOM 682 O O . LEU A 1 93 ? -17.541 -0.875 13.256 1.00 94.00 93 LEU A O 1
ATOM 686 N N . ILE A 1 94 ? -15.659 -2.049 13.638 1.00 93.12 94 ILE A N 1
ATOM 687 C CA . ILE A 1 94 ? -14.927 -0.958 14.307 1.00 93.12 94 ILE A CA 1
ATOM 688 C C . ILE A 1 94 ? -14.902 0.282 13.406 1.00 93.12 94 ILE A C 1
ATOM 690 O O . ILE A 1 94 ? -15.239 1.385 13.836 1.00 93.12 94 ILE A O 1
ATOM 694 N N . GLY A 1 95 ? -14.576 0.102 12.126 1.00 90.75 95 GLY A N 1
ATOM 695 C CA . GLY A 1 95 ? -14.442 1.207 11.181 1.00 90.75 95 GLY A CA 1
ATOM 696 C C . GLY A 1 95 ? -15.773 1.875 10.863 1.00 90.75 95 GLY A C 1
ATOM 697 O O . GLY A 1 95 ? -15.820 3.078 10.612 1.00 90.75 95 GLY A O 1
ATOM 698 N N . SER A 1 96 ? -16.870 1.124 10.929 1.00 91.12 96 SER A N 1
ATOM 699 C CA . SER A 1 96 ? -18.221 1.655 10.746 1.00 91.12 96 SER A CA 1
ATOM 700 C C . SER A 1 96 ? -18.753 2.387 11.982 1.00 91.12 96 SER A C 1
ATOM 702 O O . SER A 1 96 ? -19.585 3.285 11.827 1.00 91.12 96 SER A O 1
ATOM 704 N N . SER A 1 97 ? -18.277 2.026 13.178 1.00 91.81 97 SER A N 1
ATOM 705 C CA . SER A 1 97 ? -18.697 2.605 14.462 1.00 91.81 97 SER A CA 1
ATOM 706 C C . SER A 1 97 ? -18.031 3.948 14.777 1.00 91.81 97 SER A C 1
ATOM 708 O O . SER A 1 97 ? -18.602 4.766 15.496 1.00 91.81 97 SER A O 1
ATOM 710 N N . VAL A 1 98 ? -16.852 4.214 14.211 1.00 88.56 98 VAL A N 1
ATOM 711 C CA . VAL A 1 98 ? -16.113 5.470 14.415 1.00 88.56 98 VAL A CA 1
ATOM 712 C C . VAL A 1 98 ? -16.579 6.555 13.438 1.00 88.56 98 VAL A C 1
ATOM 714 O O . VAL A 1 98 ? -16.939 6.284 12.291 1.00 88.56 98 VAL A O 1
ATOM 717 N N . LYS A 1 99 ? -16.573 7.819 13.885 1.00 86.00 99 LYS A N 1
ATOM 718 C CA . LYS A 1 99 ? -16.796 9.000 13.037 1.00 86.00 99 LYS A CA 1
ATOM 719 C C . LYS A 1 99 ? -15.555 9.901 13.051 1.00 86.00 99 LYS A C 1
ATOM 721 O O . LYS A 1 99 ? -15.180 10.354 14.128 1.00 86.00 99 LYS A O 1
ATOM 726 N N . PRO A 1 100 ? -14.967 10.235 11.888 1.00 83.94 100 PRO A N 1
ATOM 727 C CA . PRO A 1 100 ? -15.289 9.729 10.543 1.00 83.94 100 PRO A CA 1
ATOM 728 C C . PRO A 1 100 ? -15.123 8.203 10.428 1.00 83.94 100 PRO A C 1
ATOM 730 O O . PRO A 1 100 ? -14.299 7.628 11.134 1.00 83.94 100 PRO A O 1
ATOM 733 N N . LYS A 1 101 ? -15.906 7.568 9.534 1.00 85.31 101 LYS A N 1
ATOM 734 C CA . LYS A 1 101 ? -15.791 6.122 9.243 1.00 85.31 101 LYS A CA 1
ATOM 735 C C . LYS A 1 101 ? -14.344 5.781 8.936 1.00 85.31 101 LYS A C 1
ATOM 737 O O . LYS A 1 101 ? -13.678 6.620 8.353 1.00 85.31 101 LYS A O 1
ATOM 742 N N . LEU A 1 102 ? -13.874 4.586 9.249 1.00 85.50 102 LEU A N 1
ATOM 743 C CA . LEU A 1 102 ? -12.509 4.168 8.945 1.00 85.50 102 LEU A CA 1
ATOM 744 C C . LEU A 1 102 ? -12.500 3.154 7.800 1.00 85.50 102 LEU A C 1
ATOM 746 O O . LEU A 1 102 ? -13.411 2.340 7.668 1.00 85.50 102 LEU A O 1
ATOM 750 N N . THR A 1 103 ? -11.470 3.222 6.967 1.00 82.00 103 THR A N 1
ATOM 751 C CA . THR A 1 103 ? -11.163 2.244 5.922 1.00 82.00 103 THR A CA 1
ATOM 752 C C . THR A 1 103 ? -9.809 1.618 6.191 1.00 82.00 103 THR A C 1
ATOM 754 O O . THR A 1 103 ? -8.911 2.291 6.705 1.00 82.00 103 THR A O 1
ATOM 757 N N . TRP A 1 104 ? -9.668 0.365 5.777 1.00 82.06 104 TRP A N 1
ATOM 758 C CA . TRP A 1 104 ? -8.504 -0.473 6.030 1.00 82.06 104 TRP A CA 1
ATOM 759 C C . TRP A 1 104 ? -7.836 -0.827 4.702 1.00 82.06 104 TRP A C 1
ATOM 761 O O . TRP A 1 104 ? -8.525 -1.184 3.744 1.00 82.06 104 TRP A O 1
ATOM 771 N N . SER A 1 105 ? -6.510 -0.767 4.638 1.00 79.69 105 SER A N 1
ATOM 772 C CA . SER A 1 105 ? -5.739 -1.363 3.541 1.00 79.69 105 SER A CA 1
ATOM 773 C C . SER A 1 105 ? -4.626 -2.227 4.102 1.00 79.69 105 SER A C 1
ATOM 775 O O . SER A 1 105 ? -3.974 -1.822 5.064 1.00 79.69 105 SER A O 1
ATOM 777 N N . LEU A 1 106 ? -4.421 -3.389 3.486 1.00 78.19 106 LEU A N 1
ATOM 778 C CA . LEU A 1 106 ? -3.265 -4.235 3.749 1.00 78.19 106 LEU A CA 1
ATOM 779 C C . LEU A 1 106 ? -2.082 -3.745 2.927 1.00 78.19 106 LEU A C 1
ATOM 781 O O . LEU A 1 106 ? -2.220 -3.506 1.727 1.00 78.19 106 LEU A O 1
ATOM 785 N N . VAL A 1 107 ? -0.952 -3.596 3.600 1.00 73.12 107 VAL A N 1
ATOM 786 C CA . VAL A 1 107 ? 0.356 -3.327 3.011 1.00 73.12 107 VAL A CA 1
ATOM 787 C C . VAL A 1 107 ? 1.286 -4.435 3.506 1.00 73.12 107 VAL A C 1
ATOM 789 O O . VAL A 1 107 ? 1.290 -4.747 4.701 1.00 73.12 107 VAL A O 1
ATOM 792 N N . ASP A 1 108 ? 1.977 -5.085 2.574 1.00 65.31 108 ASP A N 1
ATOM 793 C CA . ASP A 1 108 ? 2.980 -6.134 2.814 1.00 65.31 108 ASP A CA 1
ATOM 794 C C . ASP A 1 108 ? 2.479 -7.290 3.691 1.00 65.31 108 ASP A C 1
ATOM 796 O O . ASP A 1 108 ? 3.143 -7.727 4.632 1.00 65.31 108 ASP A O 1
ATOM 800 N N . ASP A 1 109 ? 1.246 -7.738 3.429 1.00 62.44 109 ASP A N 1
ATOM 801 C CA . ASP A 1 109 ? 0.560 -8.843 4.112 1.00 62.44 109 ASP A CA 1
ATOM 802 C C . ASP A 1 109 ? 0.396 -8.707 5.639 1.00 62.44 109 ASP A C 1
ATOM 804 O O . ASP A 1 109 ? -0.289 -9.522 6.244 1.00 62.44 109 ASP A O 1
ATOM 808 N N . LEU A 1 110 ? 0.940 -7.684 6.300 1.00 58.00 110 LEU A N 1
ATOM 809 C CA . LEU A 1 110 ? 0.954 -7.615 7.764 1.00 58.00 110 LEU A CA 1
ATOM 810 C C . LEU A 1 110 ? 0.503 -6.272 8.330 1.00 58.00 110 LEU A C 1
ATOM 812 O O . LEU A 1 110 ? 0.188 -6.219 9.519 1.00 58.00 110 LEU A O 1
ATOM 816 N N . VAL A 1 111 ? 0.463 -5.210 7.519 1.00 61.16 111 VAL A N 1
ATOM 817 C CA . VAL A 1 111 ? 0.197 -3.850 7.994 1.00 61.16 111 VAL A CA 1
ATOM 818 C C . VAL A 1 111 ? -1.206 -3.397 7.614 1.00 61.16 111 VAL A C 1
ATOM 820 O O . VAL A 1 111 ? -1.524 -3.249 6.437 1.00 61.16 111 VAL A O 1
ATOM 823 N N . VAL A 1 112 ? -2.045 -3.123 8.614 1.00 63.44 112 VAL A N 1
ATOM 824 C CA . VAL A 1 112 ? -3.368 -2.523 8.403 1.00 63.44 112 VAL A CA 1
ATOM 825 C C . VAL A 1 112 ? -3.282 -1.011 8.601 1.00 63.44 112 VAL A C 1
ATOM 827 O O . VAL A 1 112 ? -3.087 -0.544 9.723 1.00 63.44 112 VAL A O 1
ATOM 830 N N . HIS A 1 113 ? -3.460 -0.246 7.521 1.00 68.62 113 HIS A N 1
ATOM 831 C CA . HIS A 1 113 ? -3.540 1.215 7.577 1.00 68.62 113 HIS A CA 1
ATOM 832 C C . HIS A 1 113 ? -4.970 1.685 7.815 1.00 68.62 113 HIS A C 1
ATOM 834 O O . HIS A 1 113 ? -5.878 1.335 7.060 1.00 68.62 113 HIS A O 1
ATOM 840 N N . VAL A 1 114 ? -5.150 2.528 8.831 1.00 66.12 114 VAL A N 1
ATOM 841 C CA . VAL A 1 114 ? -6.456 3.076 9.212 1.00 66.12 114 VAL A CA 1
ATOM 842 C C . VAL A 1 114 ? -6.586 4.518 8.734 1.00 66.12 114 VAL A C 1
ATOM 844 O O . VAL A 1 114 ? -5.863 5.405 9.197 1.00 66.12 114 VAL A O 1
ATOM 847 N N . HIS A 1 115 ? -7.527 4.767 7.825 1.00 66.44 115 HIS A N 1
ATOM 848 C CA . HIS A 1 115 ? -7.801 6.103 7.293 1.00 66.44 115 HIS A CA 1
ATOM 849 C C . HIS A 1 115 ? -9.258 6.495 7.508 1.00 66.44 115 HIS A C 1
ATOM 851 O O . HIS A 1 115 ? -10.132 5.650 7.339 1.00 66.44 115 HIS A O 1
ATOM 857 N N . PRO A 1 116 ? -9.566 7.766 7.807 1.00 67.81 116 PRO A N 1
ATOM 858 C CA . PRO A 1 116 ? -10.942 8.226 7.751 1.00 67.81 116 PRO A CA 1
ATOM 859 C C . PRO A 1 116 ? -11.475 8.114 6.310 1.00 67.81 116 PRO A C 1
ATOM 861 O O . PRO A 1 116 ? -10.813 8.537 5.375 1.00 67.81 116 PRO A O 1
ATOM 864 N N . ALA A 1 117 ? -12.684 7.601 6.106 1.00 59.44 117 ALA A N 1
ATOM 865 C CA . ALA A 1 117 ? -13.352 7.400 4.820 1.00 59.44 117 ALA A CA 1
ATOM 866 C C . ALA A 1 117 ? -13.601 8.720 4.075 1.00 59.44 117 ALA A C 1
ATOM 868 O O . ALA A 1 117 ? -13.875 8.731 2.879 1.00 59.44 117 ALA A O 1
ATOM 869 N N . THR A 1 118 ? -13.526 9.843 4.796 1.00 52.31 118 THR A N 1
ATOM 870 C CA . THR A 1 118 ? -13.560 11.199 4.243 1.00 52.31 118 THR A CA 1
ATOM 871 C C . THR A 1 118 ? -12.179 11.737 3.887 1.00 52.31 118 THR A C 1
ATOM 873 O O . THR A 1 118 ? -12.103 12.747 3.184 1.00 52.31 118 THR A O 1
ATOM 876 N N . ALA A 1 119 ? -11.084 11.093 4.313 1.00 47.56 119 ALA A N 1
ATOM 877 C CA . ALA A 1 119 ? -9.833 11.269 3.598 1.00 47.56 119 ALA A CA 1
ATOM 878 C C . ALA A 1 119 ? -10.087 10.686 2.214 1.00 47.56 119 ALA A C 1
ATOM 880 O O . ALA A 1 119 ? -10.165 9.471 2.039 1.00 47.56 119 ALA A O 1
ATOM 881 N N . LYS A 1 120 ? -10.251 11.573 1.223 1.00 44.19 120 LYS A N 1
ATOM 882 C CA . LYS A 1 120 ? -9.983 11.222 -0.172 1.00 44.19 120 LYS A CA 1
ATOM 883 C C . LYS A 1 120 ? -8.766 10.311 -0.132 1.00 44.19 120 LYS A C 1
ATOM 885 O O . LYS A 1 120 ? -7.756 10.756 0.422 1.00 44.19 120 LYS A O 1
ATOM 890 N N . ALA A 1 121 ? -8.897 9.076 -0.640 1.00 47.09 121 ALA A N 1
ATOM 891 C CA . ALA A 1 121 ? -7.772 8.158 -0.806 1.00 47.09 121 ALA A CA 1
ATOM 892 C C . ALA A 1 121 ? -6.565 9.021 -1.177 1.00 47.09 121 ALA A C 1
ATOM 894 O O . ALA A 1 121 ? -6.728 9.821 -2.111 1.00 47.09 121 ALA A O 1
ATOM 895 N N . PRO A 1 122 ? -5.497 9.011 -0.348 1.00 47.12 122 PRO A N 1
ATOM 896 C CA . PRO A 1 122 ? -4.500 10.084 -0.279 1.00 47.12 122 PRO A CA 1
ATOM 897 C C . PRO A 1 122 ? -4.223 10.535 -1.692 1.00 47.12 122 PRO A C 1
ATOM 899 O O . PRO A 1 122 ? -3.882 9.649 -2.460 1.00 47.12 122 PRO A O 1
ATOM 902 N N . HIS A 1 123 ? -4.525 11.798 -2.049 1.00 46.53 123 HIS A N 1
ATOM 903 C CA . HIS A 1 123 ? -4.627 12.249 -3.444 1.00 46.53 123 HIS A CA 1
ATOM 904 C C . HIS A 1 123 ? -3.423 11.732 -4.224 1.00 46.53 123 HIS A C 1
ATOM 906 O O . HIS A 1 123 ? -2.344 12.318 -4.166 1.00 46.53 123 HIS A O 1
ATOM 912 N N . ARG A 1 124 ? -3.603 10.572 -4.866 1.00 58.06 124 ARG A N 1
ATOM 913 C CA . ARG A 1 124 ? -2.510 9.884 -5.530 1.00 58.06 124 ARG A CA 1
ATOM 914 C C . ARG A 1 124 ? -2.350 10.686 -6.801 1.00 58.06 124 ARG A C 1
ATOM 916 O O . ARG A 1 124 ? -3.337 10.798 -7.540 1.00 58.06 124 ARG A O 1
ATOM 923 N N . PRO A 1 125 ? -1.211 11.360 -6.995 1.00 57.44 125 PRO A N 1
ATOM 924 C CA . PRO A 1 125 ? -1.038 12.143 -8.195 1.00 57.44 125 PRO A CA 1
ATOM 925 C C . PRO A 1 125 ? -1.271 11.207 -9.376 1.00 57.44 125 PRO A C 1
ATOM 927 O O . PRO A 1 125 ? -0.672 10.135 -9.448 1.00 57.44 125 PRO A O 1
ATOM 930 N N . LYS A 1 126 ? -2.185 11.578 -10.275 1.00 70.19 126 LYS A N 1
ATOM 931 C CA . LYS A 1 126 ? -2.244 10.900 -11.563 1.00 70.19 126 LYS A CA 1
ATOM 932 C C . LYS A 1 126 ? -0.899 11.154 -12.223 1.00 70.19 126 LYS A C 1
ATOM 934 O O . LYS A 1 126 ? -0.531 12.309 -12.421 1.00 70.19 126 LYS A O 1
ATOM 939 N N . LEU A 1 127 ? -0.169 10.083 -12.509 1.00 74.31 127 LEU A N 1
ATOM 940 C CA . LEU A 1 127 ? 1.018 10.159 -13.339 1.00 74.31 127 LEU A CA 1
ATOM 941 C C . LEU A 1 127 ? 0.561 10.486 -14.767 1.00 74.31 127 LEU A C 1
ATOM 943 O O . LEU A 1 127 ? 0.256 9.606 -15.561 1.00 74.31 127 LEU A O 1
ATOM 947 N N . ASP A 1 128 ? 0.379 11.761 -15.070 1.00 80.69 128 ASP A N 1
ATOM 948 C CA . ASP A 1 128 ? 0.128 12.237 -16.423 1.00 80.69 128 ASP A CA 1
ATOM 949 C C . ASP A 1 128 ? 1.373 12.955 -16.960 1.00 80.69 128 ASP A C 1
ATOM 951 O O . ASP A 1 128 ? 2.384 13.107 -16.266 1.00 80.69 128 ASP A O 1
ATOM 955 N N . ALA A 1 129 ? 1.326 13.374 -18.226 1.00 76.62 129 ALA A N 1
ATOM 956 C CA . ALA A 1 129 ? 2.432 14.101 -18.843 1.00 76.62 129 ALA A CA 1
ATOM 957 C C . ALA A 1 129 ? 2.803 15.364 -18.042 1.00 76.62 129 ALA A C 1
ATOM 959 O O . ALA A 1 129 ? 3.983 15.658 -17.877 1.00 76.62 129 ALA A O 1
ATOM 960 N N . ALA A 1 130 ? 1.814 16.057 -17.467 1.00 79.38 130 ALA A N 1
ATOM 961 C CA . ALA A 1 130 ? 2.044 17.251 -16.659 1.00 79.38 130 ALA A CA 1
ATOM 962 C C . ALA A 1 130 ? 2.750 16.924 -15.331 1.00 79.38 130 ALA A C 1
ATOM 964 O O . ALA A 1 130 ? 3.603 17.686 -14.868 1.00 79.38 130 ALA A O 1
ATOM 965 N N . TRP A 1 131 ? 2.441 15.780 -14.716 1.00 84.94 131 TRP A N 1
ATOM 966 C CA . TRP A 1 131 ? 3.167 15.296 -13.548 1.00 84.94 131 TRP A CA 1
ATOM 967 C C . TRP A 1 131 ? 4.615 14.955 -13.898 1.00 84.94 131 TRP A C 1
ATOM 969 O O . TRP A 1 131 ? 5.520 15.373 -13.176 1.00 84.94 131 TRP A O 1
ATOM 979 N N . LEU A 1 132 ? 4.851 14.252 -15.012 1.00 82.12 132 LEU A N 1
ATOM 980 C CA . LEU A 1 132 ? 6.203 13.922 -15.477 1.00 82.12 132 LEU A CA 1
ATOM 981 C C . LEU A 1 132 ? 7.014 15.176 -15.819 1.00 82.12 132 LEU A C 1
ATOM 983 O O . LEU A 1 132 ? 8.189 15.240 -15.478 1.00 82.12 132 LEU A O 1
ATOM 987 N N . GLU A 1 133 ? 6.407 16.208 -16.400 1.00 81.38 133 GLU A N 1
ATOM 988 C CA . GLU A 1 133 ? 7.082 17.493 -16.615 1.00 81.38 133 GLU A CA 1
ATOM 989 C C . GLU A 1 133 ? 7.452 18.177 -15.292 1.00 81.38 133 GLU A C 1
ATOM 991 O O . GLU A 1 133 ? 8.555 18.702 -15.137 1.00 81.38 133 GLU A O 1
ATOM 996 N N . LYS A 1 134 ? 6.551 18.146 -14.304 1.00 83.25 134 LYS A N 1
ATOM 997 C CA . LYS A 1 134 ? 6.742 18.834 -13.020 1.00 83.25 134 LYS A CA 1
ATOM 998 C C . LYS A 1 134 ? 7.685 18.102 -12.062 1.00 83.25 134 LYS A C 1
ATOM 1000 O O . LYS A 1 134 ? 8.395 18.741 -11.285 1.00 83.25 134 LYS A O 1
ATOM 1005 N N . HIS A 1 135 ? 7.658 16.774 -12.069 1.00 81.69 135 HIS A N 1
ATOM 1006 C CA . HIS A 1 135 ? 8.345 15.927 -11.094 1.00 81.69 135 HIS A CA 1
ATOM 1007 C C . HIS A 1 135 ? 9.402 15.018 -11.716 1.00 81.69 135 HIS A C 1
ATOM 1009 O O . HIS A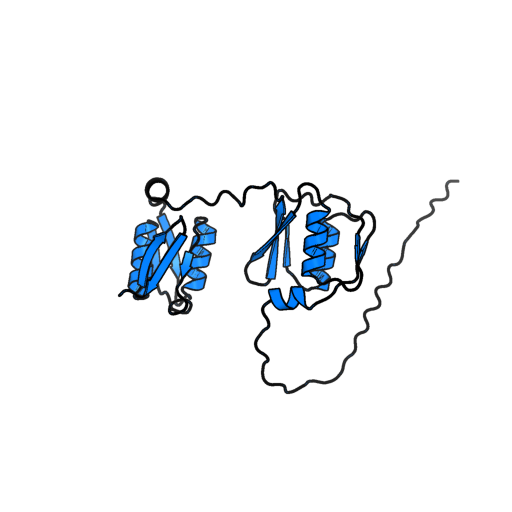 1 135 ? 10.278 14.559 -10.991 1.00 81.69 135 HIS A O 1
ATOM 1015 N N . GLY A 1 136 ? 9.390 14.801 -13.031 1.00 78.25 136 GLY A N 1
ATOM 1016 C CA . GLY A 1 136 ? 10.362 13.951 -13.724 1.00 78.25 136 GLY A CA 1
ATOM 1017 C C . GLY A 1 136 ? 11.783 14.507 -13.710 1.00 78.25 136 GLY A C 1
ATOM 1018 O O . GLY A 1 136 ? 12.724 13.733 -13.822 1.00 78.25 136 GLY A O 1
ATOM 1019 N N . ALA A 1 137 ? 11.953 15.815 -13.488 1.00 82.56 137 ALA A N 1
ATOM 1020 C CA . ALA A 1 137 ? 13.262 16.429 -13.261 1.00 82.56 137 ALA A CA 1
ATOM 1021 C C . ALA A 1 137 ? 13.851 16.123 -11.871 1.00 82.56 137 ALA A C 1
ATOM 1023 O O . ALA A 1 137 ? 15.026 16.408 -11.636 1.00 82.56 137 ALA A O 1
ATOM 1024 N N . ARG A 1 138 ? 13.064 15.562 -10.936 1.00 85.12 138 ARG A N 1
ATOM 1025 C CA . ARG A 1 138 ? 13.620 15.071 -9.674 1.00 85.12 138 ARG A CA 1
ATOM 1026 C C . ARG A 1 138 ? 14.536 13.899 -9.972 1.00 85.12 138 ARG A C 1
ATOM 1028 O O . ARG A 1 138 ? 14.140 12.918 -10.597 1.00 85.12 138 ARG A O 1
ATOM 1035 N N . THR A 1 139 ? 15.759 14.032 -9.497 1.00 89.12 139 THR A N 1
ATOM 1036 C CA . THR A 1 139 ? 16.769 13.001 -9.599 1.00 89.12 139 THR A CA 1
ATOM 1037 C C . THR A 1 139 ? 16.621 12.021 -8.440 1.00 89.12 139 THR A C 1
ATOM 1039 O O . THR A 1 139 ? 16.274 12.410 -7.323 1.00 89.12 139 THR A O 1
ATOM 1042 N N . LEU A 1 140 ? 16.863 10.744 -8.715 1.00 90.62 140 LEU A N 1
ATOM 1043 C CA . LEU A 1 140 ? 16.959 9.695 -7.710 1.00 90.62 140 LEU A CA 1
ATOM 1044 C C . LEU A 1 140 ? 18.375 9.140 -7.660 1.00 90.62 140 LEU A C 1
ATOM 1046 O O . LEU A 1 140 ? 19.082 9.071 -8.668 1.00 90.62 140 LEU A O 1
ATOM 1050 N N . GLU A 1 141 ? 18.772 8.756 -6.460 1.00 91.19 141 GLU A N 1
ATOM 1051 C CA . GLU A 1 141 ? 19.988 8.011 -6.190 1.00 91.19 141 GLU A CA 1
ATOM 1052 C C . GLU A 1 141 ? 19.559 6.706 -5.537 1.00 91.19 141 GLU A C 1
ATOM 1054 O O . GLU A 1 141 ? 18.847 6.711 -4.531 1.00 91.19 141 GLU A O 1
ATOM 1059 N N . ALA A 1 142 ? 19.910 5.596 -6.173 1.00 91.69 142 ALA A N 1
ATOM 1060 C CA . ALA A 1 142 ? 19.495 4.275 -5.740 1.00 91.69 142 ALA A CA 1
ATOM 1061 C C . ALA A 1 142 ? 20.506 3.235 -6.212 1.00 91.69 142 ALA A C 1
ATOM 1063 O O . ALA A 1 142 ? 21.114 3.369 -7.276 1.00 91.69 142 ALA A O 1
ATOM 1064 N N . ASN A 1 143 ? 20.666 2.192 -5.409 1.00 94.88 143 ASN A N 1
ATOM 1065 C CA . ASN A 1 143 ? 21.496 1.047 -5.731 1.00 94.88 143 ASN A CA 1
ATOM 1066 C C . ASN A 1 143 ? 20.689 -0.220 -5.453 1.00 94.88 143 ASN A C 1
ATOM 1068 O O . ASN A 1 143 ? 20.341 -0.487 -4.305 1.00 94.88 143 ASN A O 1
ATOM 1072 N N . PHE A 1 144 ? 20.406 -0.967 -6.512 1.00 96.19 144 PHE A N 1
ATOM 1073 C CA . PHE A 1 144 ? 19.648 -2.209 -6.518 1.00 96.19 144 PHE A CA 1
ATOM 1074 C C . PHE A 1 144 ? 20.579 -3.330 -6.979 1.00 96.19 144 PHE A C 1
ATOM 1076 O O . PHE A 1 144 ? 20.654 -3.584 -8.179 1.00 96.19 144 PHE A O 1
ATOM 1083 N N . PRO A 1 145 ? 21.381 -3.932 -6.086 1.00 95.00 145 PRO A N 1
ATOM 1084 C CA . PRO A 1 145 ? 22.154 -5.122 -6.409 1.00 95.00 145 PRO A CA 1
ATOM 1085 C C . PRO A 1 145 ? 21.263 -6.359 -6.263 1.00 95.00 145 PRO A C 1
ATOM 1087 O O . PRO A 1 145 ? 20.782 -6.640 -5.168 1.00 95.00 145 PRO A O 1
ATOM 1090 N N . ASP A 1 146 ? 21.057 -7.087 -7.359 1.00 95.56 146 ASP A N 1
ATOM 1091 C CA . ASP A 1 146 ? 20.276 -8.331 -7.421 1.00 95.56 146 ASP A CA 1
ATOM 1092 C C . ASP A 1 146 ? 18.900 -8.242 -6.731 1.00 95.56 146 ASP A C 1
ATOM 1094 O O . ASP A 1 146 ? 18.479 -9.127 -5.992 1.00 95.56 146 ASP A O 1
ATOM 1098 N N . THR A 1 147 ? 18.221 -7.109 -6.913 1.00 96.12 147 THR A N 1
ATOM 1099 C CA . THR A 1 147 ? 16.949 -6.803 -6.245 1.00 96.12 147 THR A CA 1
ATOM 1100 C C . THR A 1 147 ? 15.780 -7.216 -7.131 1.00 96.12 147 THR A C 1
ATOM 1102 O O . THR A 1 147 ? 15.816 -6.962 -8.333 1.00 96.12 147 THR A O 1
ATOM 1105 N N . ALA A 1 148 ? 14.736 -7.826 -6.567 1.00 96.25 148 ALA A N 1
ATOM 1106 C CA . ALA A 1 148 ? 13.554 -8.196 -7.342 1.00 96.25 148 ALA A CA 1
ATOM 1107 C C . ALA A 1 148 ? 12.844 -6.950 -7.895 1.00 96.25 148 ALA A C 1
ATOM 1109 O O . ALA A 1 148 ? 12.788 -5.901 -7.244 1.00 96.25 148 ALA A O 1
ATOM 1110 N N . LEU A 1 149 ? 12.281 -7.053 -9.101 1.00 95.44 149 LEU A N 1
ATOM 1111 C CA . LEU A 1 149 ? 11.575 -5.937 -9.731 1.00 95.44 149 LEU A CA 1
ATOM 1112 C C . LEU A 1 149 ? 10.349 -5.493 -8.914 1.00 95.44 149 LEU A C 1
ATOM 1114 O O . LEU A 1 149 ? 10.028 -4.302 -8.914 1.00 95.44 149 LEU A O 1
ATOM 1118 N N . SER A 1 150 ? 9.705 -6.416 -8.189 1.00 92.94 150 SER A N 1
ATOM 1119 C CA . SER A 1 150 ? 8.659 -6.112 -7.200 1.00 92.94 150 SER A CA 1
ATOM 1120 C C . SER A 1 150 ? 9.123 -5.092 -6.159 1.00 92.94 150 SER A C 1
ATOM 1122 O O . SER A 1 150 ? 8.466 -4.074 -5.949 1.00 92.94 150 SER A O 1
ATOM 1124 N N . ASP A 1 151 ? 10.300 -5.304 -5.578 1.00 93.12 151 ASP A N 1
ATOM 1125 C CA . ASP A 1 151 ? 10.831 -4.467 -4.501 1.00 93.12 151 ASP A CA 1
ATOM 1126 C C . ASP A 1 151 ? 11.225 -3.085 -5.041 1.00 93.12 151 ASP A C 1
ATOM 1128 O O . ASP A 1 151 ? 11.054 -2.053 -4.388 1.00 93.12 151 ASP A O 1
ATOM 1132 N N . VAL A 1 152 ? 11.714 -3.036 -6.285 1.00 95.06 152 VAL A N 1
ATOM 1133 C CA . VAL A 1 152 ? 11.999 -1.774 -6.982 1.00 95.06 152 VAL A CA 1
ATOM 1134 C C . VAL A 1 152 ? 10.708 -0.995 -7.264 1.00 95.06 152 VAL A C 1
ATOM 1136 O O . VAL A 1 152 ? 10.678 0.233 -7.128 1.00 95.06 152 VAL A O 1
ATOM 1139 N N . ALA A 1 153 ? 9.626 -1.685 -7.630 1.00 93.25 153 ALA A N 1
ATOM 1140 C CA . ALA A 1 153 ? 8.309 -1.086 -7.826 1.00 93.25 153 ALA A CA 1
ATOM 1141 C C . ALA A 1 153 ? 7.733 -0.523 -6.512 1.00 93.25 153 ALA A C 1
ATOM 1143 O O . ALA A 1 153 ? 7.225 0.604 -6.496 1.00 93.25 153 ALA A O 1
ATOM 1144 N N . GLU A 1 154 ? 7.882 -1.245 -5.400 1.00 91.12 154 GLU A N 1
ATOM 1145 C CA . GLU A 1 154 ? 7.519 -0.771 -4.059 1.00 91.12 154 GLU A CA 1
ATOM 1146 C C . GLU A 1 154 ? 8.348 0.446 -3.638 1.00 91.12 154 GLU A C 1
ATOM 1148 O O . GLU A 1 154 ? 7.803 1.439 -3.145 1.00 91.12 154 GLU A O 1
ATOM 1153 N N . PHE A 1 155 ? 9.656 0.432 -3.908 1.00 92.88 155 PHE A N 1
ATOM 1154 C CA . PHE A 1 155 ? 10.530 1.578 -3.667 1.00 92.88 155 PHE A CA 1
ATOM 1155 C C . PHE A 1 155 ? 10.059 2.830 -4.424 1.00 92.88 155 PHE A C 1
ATOM 1157 O O . PHE A 1 155 ? 9.995 3.921 -3.849 1.00 92.88 155 PHE A O 1
ATOM 1164 N N . LEU A 1 156 ? 9.682 2.694 -5.701 1.00 91.06 156 LEU A N 1
ATOM 1165 C CA . LEU A 1 156 ? 9.130 3.796 -6.497 1.00 91.06 156 LEU A CA 1
ATOM 1166 C C . LEU A 1 156 ? 7.823 4.337 -5.913 1.00 91.06 156 LEU A C 1
ATOM 1168 O O . LEU A 1 156 ? 7.608 5.556 -5.879 1.00 91.06 156 LEU A O 1
ATOM 1172 N N . GLN A 1 157 ? 6.967 3.443 -5.422 1.00 88.50 157 GLN A N 1
ATOM 1173 C CA . GLN A 1 157 ? 5.733 3.821 -4.754 1.00 88.50 157 GLN A CA 1
ATOM 1174 C C . GLN A 1 157 ? 6.003 4.576 -3.453 1.00 88.50 157 GLN A C 1
ATOM 1176 O O . GLN A 1 157 ? 5.373 5.607 -3.212 1.00 88.50 157 GLN A O 1
ATOM 1181 N N . ALA A 1 158 ? 6.958 4.124 -2.643 1.00 85.12 158 ALA A N 1
ATOM 1182 C CA . ALA A 1 158 ? 7.323 4.781 -1.394 1.00 85.12 158 ALA A CA 1
ATOM 1183 C C . ALA A 1 158 ? 7.951 6.166 -1.626 1.00 85.12 158 ALA A C 1
ATOM 1185 O O . ALA A 1 158 ? 7.593 7.133 -0.951 1.00 85.12 158 ALA A O 1
ATOM 1186 N N . LEU A 1 159 ? 8.861 6.284 -2.598 1.00 86.38 159 LEU A N 1
ATOM 1187 C CA . LEU A 1 159 ? 9.632 7.508 -2.825 1.00 86.38 159 LEU A CA 1
ATOM 1188 C C . LEU A 1 159 ? 8.837 8.590 -3.571 1.00 86.38 159 LEU A C 1
ATOM 1190 O O . LEU A 1 159 ? 8.940 9.777 -3.249 1.00 86.38 159 LEU A O 1
ATOM 1194 N N . PHE A 1 160 ? 8.048 8.195 -4.572 1.00 84.19 160 PHE A N 1
ATOM 1195 C CA . PHE A 1 160 ? 7.359 9.131 -5.464 1.00 84.19 160 PHE A CA 1
ATOM 1196 C C . PHE A 1 160 ? 5.831 9.077 -5.368 1.00 84.19 160 PHE A C 1
ATOM 1198 O O . PHE A 1 160 ? 5.159 9.916 -5.972 1.00 84.19 160 PHE A O 1
ATOM 1205 N N . GLY A 1 161 ? 5.264 8.128 -4.617 1.00 83.25 161 GLY A N 1
ATOM 1206 C CA . GLY A 1 161 ? 3.815 7.913 -4.565 1.00 83.25 161 GLY A CA 1
ATOM 1207 C C . GLY A 1 161 ? 3.241 7.346 -5.866 1.00 83.25 161 GLY A C 1
ATOM 1208 O O . GLY A 1 161 ? 2.041 7.485 -6.113 1.00 83.25 161 GLY A O 1
ATOM 1209 N N . VAL A 1 162 ? 4.090 6.761 -6.715 1.00 84.75 162 VAL A N 1
ATOM 1210 C CA . VAL A 1 162 ? 3.731 6.259 -8.045 1.00 84.75 162 VAL A CA 1
ATOM 1211 C C . VAL A 1 162 ? 3.289 4.810 -7.935 1.00 84.75 162 VAL A C 1
ATOM 1213 O O . VAL A 1 162 ? 4.023 3.981 -7.412 1.00 84.75 162 VAL A O 1
ATOM 1216 N N . GLN A 1 163 ? 2.101 4.485 -8.439 1.00 86.12 163 GLN A N 1
ATOM 1217 C CA . GLN A 1 163 ? 1.717 3.083 -8.564 1.00 86.12 163 GLN A CA 1
ATOM 1218 C C . GLN A 1 163 ? 2.453 2.453 -9.734 1.00 86.12 163 GLN A C 1
ATOM 1220 O O . GLN A 1 163 ? 2.436 2.993 -10.841 1.00 86.12 163 GLN A O 1
ATOM 1225 N N . CYS A 1 164 ? 3.041 1.298 -9.470 1.00 90.56 164 CYS A N 1
ATOM 1226 C CA . CYS A 1 164 ? 3.659 0.461 -10.474 1.00 90.56 164 CYS A CA 1
ATOM 1227 C C . CYS A 1 164 ? 2.885 -0.858 -10.540 1.00 90.56 164 CYS A C 1
ATOM 1229 O O . CYS A 1 164 ? 2.541 -1.442 -9.516 1.00 90.56 164 CYS A O 1
ATOM 1231 N N . THR A 1 165 ? 2.585 -1.309 -11.748 1.00 92.06 165 THR A N 1
ATOM 1232 C CA . THR A 1 165 ? 2.067 -2.641 -12.034 1.00 92.06 165 THR A CA 1
ATOM 1233 C C . THR A 1 165 ? 3.123 -3.351 -12.860 1.00 92.06 165 THR A C 1
ATOM 1235 O O . THR A 1 165 ? 3.525 -2.862 -13.916 1.00 92.06 165 THR A O 1
ATOM 1238 N N . VAL A 1 166 ? 3.603 -4.470 -12.337 1.00 94.00 166 VAL A N 1
ATOM 1239 C CA . VAL A 1 166 ? 4.622 -5.308 -12.963 1.00 94.00 166 VAL A CA 1
ATOM 1240 C C . VAL A 1 166 ? 3.922 -6.562 -13.466 1.00 94.00 166 VAL A C 1
ATOM 1242 O O . VAL A 1 166 ? 3.131 -7.149 -12.733 1.00 94.00 166 VAL A O 1
ATOM 1245 N N . ASP A 1 167 ? 4.162 -6.934 -14.720 1.00 94.38 167 ASP A N 1
ATOM 1246 C CA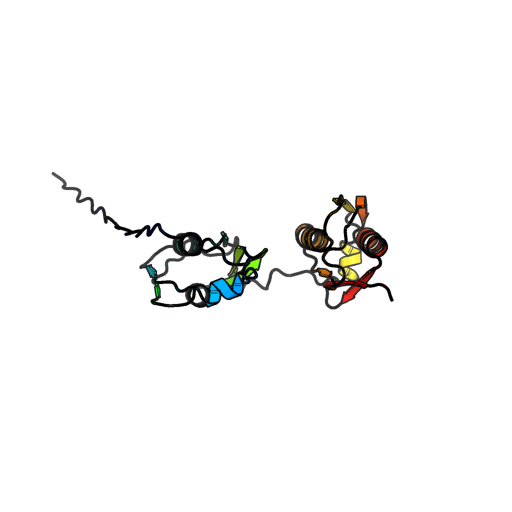 . ASP A 1 167 ? 3.677 -8.198 -15.275 1.00 94.38 167 ASP A CA 1
ATOM 1247 C C . ASP A 1 167 ? 4.230 -9.389 -14.476 1.00 94.38 167 ASP A C 1
ATOM 1249 O O . ASP A 1 167 ? 5.406 -9.392 -14.103 1.00 94.38 167 ASP A O 1
ATOM 1253 N N . ASP A 1 168 ? 3.400 -10.409 -14.238 1.00 91.56 168 ASP A N 1
ATOM 1254 C CA . ASP A 1 168 ? 3.759 -11.584 -13.432 1.00 91.56 168 ASP A CA 1
ATOM 1255 C C . ASP A 1 168 ? 5.045 -12.269 -13.922 1.00 91.56 168 ASP A C 1
ATOM 1257 O O . ASP A 1 168 ? 5.813 -12.798 -13.120 1.00 91.56 168 ASP A O 1
ATOM 1261 N N . ALA A 1 169 ? 5.323 -12.230 -15.232 1.00 94.38 169 ALA A N 1
ATOM 1262 C CA . ALA A 1 169 ? 6.532 -12.814 -15.810 1.00 94.38 169 ALA A CA 1
ATOM 1263 C C . ALA A 1 169 ? 7.828 -12.082 -15.411 1.00 94.38 169 ALA A C 1
ATOM 1265 O O . ALA A 1 169 ? 8.919 -12.612 -15.622 1.00 94.38 169 ALA A O 1
ATOM 1266 N N . LEU A 1 170 ? 7.716 -10.865 -14.877 1.00 95.25 170 LEU A N 1
ATOM 1267 C CA . LEU A 1 170 ? 8.832 -9.981 -14.554 1.00 95.25 170 LEU A CA 1
ATOM 1268 C C . LEU A 1 170 ? 8.987 -9.718 -13.051 1.00 95.25 170 LEU A C 1
ATOM 1270 O O . LEU A 1 170 ? 9.977 -9.099 -12.675 1.00 95.25 170 LEU A O 1
ATOM 1274 N N . LEU A 1 171 ? 8.054 -10.160 -12.198 1.00 92.00 171 LEU A N 1
ATOM 1275 C CA . LEU A 1 171 ? 8.057 -9.863 -10.754 1.00 92.00 171 LEU A CA 1
ATOM 1276 C C . LEU A 1 171 ? 9.398 -10.195 -10.082 1.00 92.00 171 LEU A C 1
ATOM 1278 O O . LEU A 1 171 ? 9.974 -9.349 -9.400 1.00 92.00 171 LEU A O 1
ATOM 1282 N N . ASP A 1 172 ? 9.920 -11.389 -10.362 1.00 93.19 172 ASP A N 1
ATOM 1283 C CA . ASP A 1 172 ? 11.169 -11.903 -9.791 1.00 93.19 172 ASP A CA 1
ATOM 1284 C C . ASP A 1 172 ? 12.409 -11.568 -10.645 1.00 93.19 172 ASP A C 1
ATOM 1286 O O . ASP A 1 172 ? 13.493 -12.107 -10.413 1.00 93.19 172 ASP A O 1
ATOM 1290 N N . ALA A 1 173 ? 12.276 -10.721 -11.676 1.00 95.81 173 ALA A N 1
ATOM 1291 C CA . ALA A 1 173 ? 13.399 -10.380 -12.543 1.00 95.81 173 ALA A CA 1
ATOM 1292 C C . ALA A 1 173 ? 14.472 -9.614 -11.744 1.00 95.81 173 ALA A C 1
ATOM 1294 O O . ALA A 1 173 ? 14.153 -8.586 -11.136 1.00 95.81 173 ALA A O 1
ATOM 1295 N N . PRO A 1 174 ? 15.739 -10.073 -11.746 1.00 96.44 174 PRO A N 1
ATOM 1296 C CA . PRO A 1 174 ? 16.783 -9.446 -10.953 1.00 96.44 174 PRO A CA 1
ATOM 1297 C C . PRO A 1 174 ? 17.214 -8.117 -11.576 1.00 96.44 174 PRO A C 1
ATOM 1299 O O . PRO A 1 174 ? 17.681 -8.048 -12.718 1.00 96.44 174 PRO A O 1
ATOM 1302 N N . VAL A 1 175 ? 17.106 -7.056 -10.788 1.00 96.69 175 VAL A N 1
ATOM 1303 C CA . VAL A 1 175 ? 17.556 -5.705 -11.114 1.00 96.69 175 VAL A CA 1
ATOM 1304 C C . VAL A 1 175 ? 18.949 -5.509 -10.533 1.00 96.69 175 VAL A C 1
ATOM 1306 O O . VAL A 1 175 ? 19.196 -5.768 -9.360 1.00 96.69 175 VAL A O 1
ATOM 1309 N N . ASN A 1 176 ? 19.866 -5.051 -11.379 1.00 96.31 176 ASN A N 1
ATOM 1310 C CA . ASN A 1 176 ? 21.260 -4.764 -11.052 1.00 96.31 176 ASN A CA 1
ATOM 1311 C C . ASN A 1 176 ? 21.601 -3.352 -11.547 1.00 96.31 176 ASN A C 1
ATOM 1313 O O . ASN A 1 176 ? 22.214 -3.194 -12.605 1.00 96.31 176 ASN A O 1
ATOM 1317 N N . LEU A 1 177 ? 21.145 -2.324 -10.828 1.00 94.50 177 LEU A N 1
ATOM 1318 C CA . LEU A 1 177 ? 21.308 -0.916 -11.210 1.00 94.50 177 LEU A CA 1
ATOM 1319 C C . LEU A 1 177 ? 21.908 -0.100 -10.076 1.00 94.50 177 LEU A C 1
ATOM 1321 O O . LEU A 1 177 ? 21.387 -0.079 -8.969 1.00 94.50 177 LEU A O 1
ATOM 1325 N N . SER A 1 178 ? 22.958 0.650 -10.396 1.00 95.12 178 SER A N 1
ATOM 1326 C CA . SER A 1 178 ? 23.515 1.681 -9.525 1.00 95.12 178 SER A CA 1
ATOM 1327 C C . SER A 1 178 ? 23.384 3.022 -10.228 1.00 95.12 178 SER A C 1
ATOM 1329 O O . SER A 1 178 ? 23.959 3.236 -11.295 1.00 95.12 178 SER A O 1
ATOM 1331 N N . LEU A 1 179 ? 22.615 3.925 -9.633 1.00 92.69 179 LEU A N 1
ATOM 1332 C CA . LEU A 1 179 ? 22.208 5.182 -10.242 1.00 92.69 179 LEU A CA 1
ATOM 1333 C C . LEU A 1 179 ? 22.556 6.328 -9.309 1.00 92.69 179 LEU A C 1
ATOM 1335 O O . LEU A 1 179 ? 22.211 6.306 -8.131 1.00 92.69 179 LEU A O 1
ATOM 1339 N N . SER A 1 180 ? 23.200 7.350 -9.862 1.00 94.06 180 SER A N 1
ATOM 1340 C CA . SER A 1 180 ? 23.500 8.587 -9.151 1.00 94.06 180 SER A CA 1
ATOM 1341 C C . SER A 1 180 ? 22.829 9.743 -9.875 1.00 94.06 180 SER A C 1
ATOM 1343 O O . SER A 1 180 ? 23.114 10.007 -11.043 1.00 94.06 180 SER A O 1
ATOM 1345 N N . ALA A 1 181 ? 21.906 10.397 -9.175 1.00 93.44 181 ALA A N 1
ATOM 1346 C CA . ALA A 1 181 ? 21.172 11.564 -9.641 1.00 93.44 181 ALA A CA 1
ATOM 1347 C C . ALA A 1 181 ? 20.480 11.397 -11.016 1.00 93.44 181 ALA A C 1
ATOM 1349 O O . ALA A 1 181 ? 20.587 12.261 -11.888 1.00 93.44 181 ALA A O 1
ATOM 1350 N N . VAL A 1 182 ? 19.720 10.315 -11.204 1.00 94.12 182 VAL A N 1
ATOM 1351 C CA . VAL A 1 182 ? 19.043 10.010 -12.477 1.00 94.12 182 VAL A CA 1
ATOM 1352 C C . VAL A 1 182 ? 17.577 10.474 -12.456 1.00 94.12 182 VAL A C 1
ATOM 1354 O O . VAL A 1 182 ? 16.872 10.185 -11.491 1.00 94.12 182 VAL A O 1
ATOM 1357 N N . PRO A 1 183 ? 17.080 11.190 -13.484 1.00 93.44 183 PRO A N 1
ATOM 1358 C CA . PRO A 1 183 ? 15.663 11.545 -13.605 1.00 93.44 183 PRO A CA 1
ATOM 1359 C C . PRO A 1 183 ? 14.751 10.312 -13.635 1.00 93.44 183 PRO A C 1
ATOM 1361 O O . PRO A 1 183 ? 15.095 9.313 -14.268 1.00 93.44 183 PRO A O 1
ATOM 1364 N N . LEU A 1 184 ? 13.560 10.392 -13.032 1.00 91.75 184 LEU A N 1
ATOM 1365 C CA . LEU A 1 184 ? 12.620 9.260 -12.987 1.00 91.75 184 LEU A CA 1
ATOM 1366 C C . LEU A 1 184 ? 12.306 8.647 -14.372 1.00 91.75 184 LEU A C 1
ATOM 1368 O O . LEU A 1 184 ? 12.343 7.424 -14.478 1.00 91.75 184 LEU A O 1
ATOM 1372 N N . PRO A 1 185 ? 12.050 9.418 -15.451 1.00 92.06 185 PRO A N 1
ATOM 1373 C CA . PRO A 1 185 ? 11.805 8.828 -16.770 1.00 92.06 185 PRO A CA 1
ATOM 1374 C C . PRO A 1 185 ? 13.008 8.035 -17.292 1.00 92.06 185 PRO A C 1
ATOM 1376 O O . PRO A 1 185 ? 12.845 6.949 -17.838 1.00 92.06 185 PRO A O 1
ATOM 1379 N N . THR A 1 186 ? 14.221 8.555 -17.083 1.00 94.50 186 THR A N 1
ATOM 1380 C CA . THR A 1 186 ? 15.463 7.866 -17.452 1.00 94.50 186 THR A CA 1
ATOM 1381 C C . THR A 1 186 ? 15.630 6.592 -16.636 1.00 94.50 186 THR A C 1
ATOM 1383 O O . THR A 1 186 ? 16.008 5.565 -17.187 1.00 94.50 186 THR A O 1
ATOM 1386 N N . PHE A 1 187 ? 15.300 6.630 -15.344 1.00 94.75 187 PHE A N 1
ATOM 1387 C CA . PHE A 1 187 ? 15.316 5.442 -14.502 1.00 94.75 187 PHE A CA 1
ATOM 1388 C C . PHE A 1 187 ? 14.351 4.365 -14.993 1.00 94.75 187 PHE A C 1
ATOM 1390 O O . PHE A 1 187 ? 14.770 3.224 -15.139 1.00 94.75 187 PHE A O 1
ATOM 1397 N N . LEU A 1 188 ? 13.096 4.717 -15.287 1.00 94.62 188 LEU A N 1
ATOM 1398 C CA . LEU A 1 188 ? 12.103 3.761 -15.787 1.00 94.62 188 LEU A CA 1
ATOM 1399 C C . LEU A 1 188 ? 12.549 3.119 -17.104 1.00 94.62 188 LEU A C 1
ATOM 1401 O O . LEU A 1 188 ? 12.366 1.919 -17.291 1.00 94.62 188 LEU A O 1
ATOM 1405 N N . THR A 1 189 ? 13.189 3.891 -17.987 1.00 95.88 189 THR A N 1
ATOM 1406 C CA . THR A 1 189 ? 13.782 3.362 -19.220 1.00 95.88 189 THR A CA 1
ATOM 1407 C C . THR A 1 189 ? 14.920 2.387 -18.931 1.00 95.88 189 THR A C 1
ATOM 1409 O O . THR A 1 189 ? 14.884 1.276 -19.444 1.00 95.88 189 THR A O 1
ATOM 1412 N N . LEU A 1 190 ? 15.880 2.748 -18.073 1.00 96.19 190 LEU A N 1
ATOM 1413 C CA . LEU A 1 190 ? 16.999 1.865 -17.713 1.00 96.19 190 LEU A CA 1
ATOM 1414 C C . LEU A 1 190 ? 16.526 0.580 -17.021 1.00 96.19 190 LEU A C 1
ATOM 1416 O O . LEU A 1 190 ? 17.041 -0.501 -17.297 1.00 96.19 190 LEU A O 1
ATOM 1420 N N . LEU A 1 191 ? 15.534 0.703 -16.137 1.00 95.81 191 LEU A N 1
ATOM 1421 C CA . LEU A 1 191 ? 14.904 -0.416 -15.448 1.00 95.81 191 LEU A CA 1
ATOM 1422 C C . LEU A 1 191 ? 14.254 -1.367 -16.455 1.00 95.81 191 LEU A C 1
ATOM 1424 O O . LEU A 1 191 ? 14.543 -2.559 -16.439 1.00 95.81 191 LEU A O 1
ATOM 1428 N N . ALA A 1 192 ? 13.425 -0.834 -17.357 1.00 96.31 192 ALA A N 1
ATOM 1429 C CA . ALA A 1 192 ? 12.749 -1.624 -18.378 1.00 96.31 192 ALA A CA 1
ATOM 1430 C C . ALA A 1 192 ? 13.745 -2.301 -19.334 1.00 96.31 192 ALA A C 1
ATOM 1432 O O . ALA A 1 192 ? 13.625 -3.497 -19.583 1.00 96.31 192 ALA A O 1
ATOM 1433 N N . GLU A 1 193 ? 14.765 -1.580 -19.808 1.00 96.19 193 GLU A N 1
ATOM 1434 C CA . GLU A 1 193 ? 15.814 -2.131 -20.675 1.00 96.19 193 GLU A CA 1
ATOM 1435 C C . GLU A 1 193 ? 16.564 -3.290 -20.011 1.00 96.19 193 GLU A C 1
ATOM 1437 O O . GLU A 1 193 ? 16.816 -4.308 -20.657 1.00 96.19 193 GLU A O 1
ATOM 1442 N N . GLN A 1 194 ? 16.884 -3.172 -18.720 1.00 95.75 194 GLN A N 1
ATOM 1443 C CA . GLN A 1 194 ? 17.590 -4.224 -17.995 1.00 95.75 194 GLN A CA 1
ATOM 1444 C C . GLN A 1 194 ? 16.788 -5.526 -17.908 1.00 95.75 194 GLN A C 1
ATOM 1446 O O . GLN A 1 194 ? 17.362 -6.602 -18.075 1.00 95.75 194 GLN A O 1
ATOM 1451 N N . VAL A 1 195 ? 15.484 -5.439 -17.638 1.00 96.06 195 VAL A N 1
ATOM 1452 C CA . VAL A 1 195 ? 14.627 -6.624 -17.473 1.00 96.06 195 VAL A CA 1
ATOM 1453 C C . VAL A 1 195 ? 13.984 -7.091 -18.786 1.00 96.06 195 VAL A C 1
ATOM 1455 O O . VAL A 1 195 ? 13.142 -7.984 -18.775 1.00 96.06 195 VAL A O 1
ATOM 1458 N N . GLY A 1 196 ? 14.351 -6.498 -19.930 1.00 96.12 196 GLY A N 1
ATOM 1459 C CA . GLY A 1 196 ? 13.741 -6.821 -21.226 1.00 96.12 196 GLY A CA 1
ATOM 1460 C C . GLY A 1 196 ? 12.257 -6.442 -21.308 1.00 96.12 196 GLY A C 1
ATOM 1461 O O . GLY A 1 196 ? 11.473 -7.096 -21.997 1.00 96.12 196 GLY A O 1
ATOM 1462 N N . ALA A 1 197 ? 11.859 -5.400 -20.585 1.00 96.56 197 ALA A N 1
ATOM 1463 C CA . ALA A 1 197 ? 10.508 -4.874 -20.542 1.00 96.56 197 ALA A CA 1
ATOM 1464 C C . ALA A 1 197 ? 10.369 -3.587 -21.365 1.00 96.56 197 ALA A C 1
ATOM 1466 O O . ALA A 1 197 ? 11.326 -2.950 -21.801 1.00 96.56 197 ALA A O 1
ATOM 1467 N N . SER A 1 198 ? 9.123 -3.181 -21.536 1.00 96.31 198 SER A N 1
ATOM 1468 C CA . SER A 1 198 ? 8.712 -1.847 -21.935 1.00 96.31 198 SER A CA 1
ATOM 1469 C C . SER A 1 198 ? 7.899 -1.240 -20.797 1.00 96.31 198 SER A C 1
ATOM 1471 O O . SER A 1 198 ? 7.208 -1.960 -20.071 1.00 96.31 198 SER A O 1
ATOM 1473 N N . TRP A 1 199 ? 7.981 0.079 -20.631 1.00 95.38 199 TRP A N 1
ATOM 1474 C CA . TRP A 1 199 ? 7.164 0.785 -19.653 1.00 95.38 199 TRP A CA 1
ATOM 1475 C C . TRP A 1 199 ? 6.196 1.744 -20.339 1.00 95.38 199 TRP A C 1
ATOM 1477 O O . TRP A 1 199 ? 6.502 2.350 -21.367 1.00 95.38 199 TRP A O 1
ATOM 1487 N N . SER A 1 200 ? 5.002 1.875 -19.775 1.00 93.00 200 SER A N 1
ATOM 1488 C CA . SER A 1 200 ? 4.007 2.847 -20.222 1.00 93.00 200 SER A C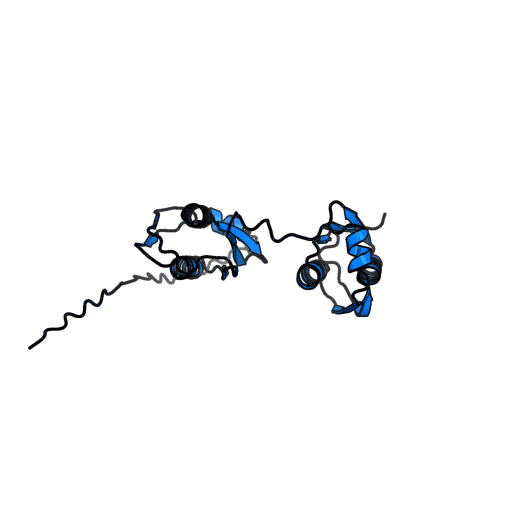A 1
ATOM 1489 C C . SER A 1 200 ? 3.231 3.393 -19.035 1.00 93.00 200 SER A C 1
ATOM 1491 O O . SER A 1 200 ? 3.252 2.817 -17.951 1.00 93.00 200 SER A O 1
ATOM 1493 N N . VAL A 1 201 ? 2.547 4.517 -19.229 1.00 90.38 201 VAL A N 1
ATOM 1494 C CA . VAL A 1 201 ? 1.709 5.110 -18.189 1.00 90.38 201 VAL A CA 1
ATOM 1495 C C . VAL A 1 201 ? 0.262 5.074 -18.647 1.00 90.38 201 VAL A C 1
ATOM 1497 O O . VAL A 1 201 ? -0.076 5.672 -19.668 1.00 90.38 201 VAL A O 1
ATOM 1500 N N . GLN A 1 202 ? -0.587 4.370 -17.903 1.00 84.75 202 GLN A N 1
ATOM 1501 C CA . GLN A 1 202 ? -2.022 4.274 -18.177 1.00 84.75 202 GLN A CA 1
ATOM 1502 C C . GLN A 1 202 ? -2.784 4.597 -16.897 1.00 84.75 202 GLN A C 1
ATOM 1504 O O . GLN A 1 202 ? -2.492 4.043 -15.839 1.00 84.75 202 GLN A O 1
ATOM 1509 N N . ASP A 1 203 ? -3.713 5.550 -16.983 1.00 83.44 203 ASP A N 1
ATOM 1510 C CA . ASP A 1 203 ? -4.528 6.021 -15.856 1.00 83.44 203 ASP A CA 1
ATOM 1511 C C . ASP A 1 203 ? -3.732 6.466 -14.613 1.00 83.44 203 ASP A C 1
ATOM 1513 O O . ASP A 1 203 ? -4.230 6.448 -13.487 1.00 83.44 203 ASP A O 1
ATOM 1517 N N . GLY A 1 204 ? -2.498 6.936 -14.816 1.00 81.19 204 GLY A N 1
ATOM 1518 C CA . GLY A 1 204 ? -1.614 7.371 -13.736 1.00 81.19 204 GLY A CA 1
ATOM 1519 C C . GLY A 1 204 ? -0.868 6.243 -13.023 1.00 81.19 204 GLY A C 1
ATOM 1520 O O . GLY A 1 204 ? -0.313 6.480 -11.952 1.00 81.19 204 GLY A O 1
ATOM 1521 N N . VAL A 1 205 ? -0.855 5.044 -13.605 1.00 86.38 205 VAL A N 1
ATOM 1522 C CA . VAL A 1 205 ? -0.104 3.873 -13.143 1.00 86.38 205 VAL A CA 1
ATOM 1523 C C . VAL A 1 205 ? 1.006 3.576 -14.148 1.00 86.38 205 VAL A C 1
ATOM 1525 O O . VAL A 1 205 ? 0.768 3.618 -15.357 1.00 86.38 205 VAL A O 1
ATOM 1528 N N . VAL A 1 206 ? 2.216 3.304 -13.660 1.00 92.00 206 VAL A N 1
ATOM 1529 C CA . VAL A 1 206 ? 3.330 2.806 -14.478 1.00 92.00 206 VAL A CA 1
ATOM 1530 C C . VAL A 1 206 ? 3.130 1.315 -14.690 1.00 92.00 206 VAL A C 1
ATOM 1532 O O . VAL A 1 206 ? 3.083 0.560 -13.729 1.00 92.00 206 VAL A O 1
ATOM 1535 N N . HIS A 1 207 ? 3.037 0.889 -15.939 1.00 93.12 207 HIS A N 1
ATOM 1536 C CA . HIS A 1 207 ? 2.939 -0.515 -16.321 1.00 93.12 207 HIS A CA 1
ATOM 1537 C C . HIS A 1 207 ? 4.276 -0.963 -16.889 1.00 93.12 207 HIS A C 1
ATOM 1539 O O . HIS A 1 207 ? 4.742 -0.361 -17.856 1.00 93.12 207 HIS A O 1
ATOM 1545 N N . LEU A 1 208 ? 4.867 -2.002 -16.305 1.00 95.00 208 LEU A N 1
ATOM 1546 C CA . LEU A 1 208 ? 6.062 -2.690 -16.791 1.00 95.00 208 LEU A CA 1
ATOM 1547 C C . LEU A 1 208 ? 5.641 -4.044 -17.366 1.00 95.00 208 LEU A C 1
ATOM 1549 O O . LEU A 1 208 ? 5.160 -4.901 -16.629 1.00 95.00 208 LEU A O 1
ATOM 1553 N N . ALA A 1 209 ? 5.812 -4.226 -18.674 1.00 94.75 209 ALA A N 1
ATOM 1554 C CA . ALA A 1 209 ? 5.412 -5.441 -19.385 1.00 94.75 209 ALA A CA 1
ATOM 1555 C C . ALA A 1 209 ? 6.519 -5.910 -20.341 1.00 94.75 209 ALA A C 1
ATOM 1557 O O . ALA A 1 209 ? 7.245 -5.056 -20.856 1.00 94.75 209 ALA A O 1
ATOM 1558 N N . PRO A 1 210 ? 6.650 -7.220 -20.631 1.00 95.75 210 PRO A N 1
ATOM 1559 C CA . PRO A 1 210 ? 7.679 -7.736 -21.533 1.00 95.75 210 PRO A CA 1
ATOM 1560 C C . PRO A 1 210 ? 7.707 -6.985 -22.870 1.00 95.75 210 PRO A C 1
ATOM 1562 O O . PRO A 1 210 ? 6.657 -6.702 -23.457 1.00 95.75 210 PRO A O 1
ATOM 1565 N N . ALA A 1 211 ? 8.904 -6.640 -23.347 1.00 92.44 211 ALA A N 1
ATOM 1566 C CA . ALA A 1 211 ? 9.056 -6.025 -24.657 1.00 92.44 211 ALA A CA 1
ATOM 1567 C C . ALA A 1 211 ? 8.607 -7.023 -25.741 1.00 92.44 211 ALA A C 1
ATOM 1569 O O . ALA A 1 211 ? 8.967 -8.200 -25.701 1.00 92.44 211 ALA A O 1
ATOM 1570 N N . LYS A 1 212 ? 7.774 -6.556 -26.675 1.00 80.50 212 LYS A N 1
ATOM 1571 C CA . LYS A 1 212 ? 7.314 -7.351 -27.824 1.00 80.50 212 LYS A CA 1
ATOM 1572 C C . LYS A 1 212 ? 8.361 -7.429 -28.924 1.00 80.50 212 LYS A C 1
ATOM 1574 O O . LYS A 1 212 ? 9.063 -6.415 -29.127 1.00 80.50 212 LYS A O 1
#

Foldseek 3Di:
DDDDDDDDDDDDDDDDDDDDDDDPDDDDPPPQLVVVQQPDFDFDFDFFDFQLVVVVVLCVVSVAAEDEDPPDRRRRTDGDGDDRHGNVVVLQVSQCRDVLRWDWDDDPSGYTYTDRPPCPPPPQPQPDPVCCVVQQQFFDFDFFQQHFVLVVQVVCCVPPVAAEDEDPVRRRQTDGDGDDRHGPVRVQVVRLVSSQWDWDGDRSHIYTGHDD

Secondary structure (DSSP, 8-state):
--------------------------------HHHHHHH-EEEEEEEEEEHHHHHHHHHHHHT-EEEE-TTS-TT-EEEEEEEEEEHHHHHHHHHHHSSS-EEEEEETTTEEEEEETTS-S-------HHHHHHHTT-EEEEEEEEEEHHHHHHHHHHHH--EEEE-GGGTTPEEEEEEEEEEHHHHHHHHHHHTTEEEEEETTEEEEEE--

Radius of gyration: 23.47 Å; chains: 1; bounding box: 43×53×86 Å

pLDDT: mean 80.91, std 18.71, range [34.72, 96.69]

Sequence (212 a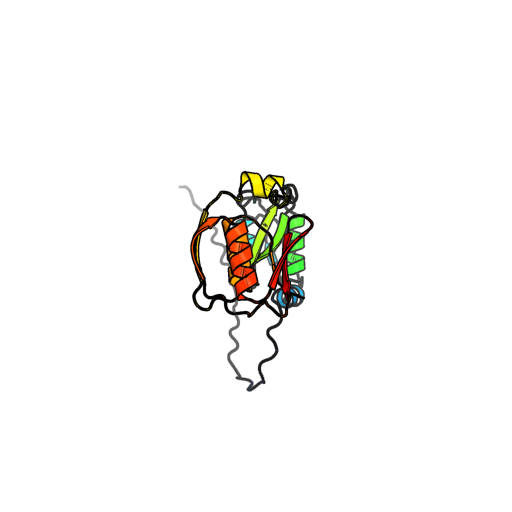a):
MFRTVSLLALIAVGVALSQDSQPTSKPAAAKSVMDRLREETLNLDVMDQPLSELLALVAQTTKLNVVLGPSCPADAELSLSVQDLSVKATLDLIGSSVKPKLTWSLVDDLVVHVHPATAKAPHRPKLDAAWLEKHGARTLEANFPDTALSDVAEFLQALFGVQCTVDDALLDAPVNLSLSAVPLPTFLTLLAEQVGASWSVQDGVVHLAPAK